Protein AF-A0A7S1M0R8-F1 (afdb_monomer_lite)

Structure (mmCIF, N/CA/C/O backbone):
data_AF-A0A7S1M0R8-F1
#
_entry.id   AF-A0A7S1M0R8-F1
#
loop_
_atom_site.group_PDB
_atom_site.id
_atom_site.type_symbol
_atom_site.label_atom_id
_atom_site.label_alt_id
_atom_site.label_comp_id
_atom_site.label_asym_id
_atom_site.label_entity_id
_atom_site.label_seq_id
_atom_site.pdbx_PDB_ins_code
_atom_site.Cartn_x
_atom_site.Cartn_y
_atom_site.Cartn_z
_atom_site.occupancy
_atom_site.B_iso_or_equiv
_atom_site.auth_seq_id
_atom_site.auth_comp_id
_atom_site.auth_asym_id
_atom_site.auth_atom_id
_atom_site.pdbx_PDB_model_num
ATOM 1 N N . MET A 1 1 ? 26.717 15.684 7.745 1.00 28.28 1 MET A N 1
ATOM 2 C CA . MET A 1 1 ? 25.621 14.701 7.865 1.00 28.28 1 MET A CA 1
ATOM 3 C C . MET A 1 1 ? 24.409 15.350 7.232 1.00 28.28 1 MET A C 1
ATOM 5 O O . MET A 1 1 ? 23.865 16.275 7.814 1.00 28.28 1 MET A O 1
ATOM 9 N N . SER A 1 2 ? 24.101 14.984 5.991 1.00 23.36 2 SER A N 1
ATOM 10 C CA . SER A 1 2 ? 23.177 15.732 5.130 1.00 23.36 2 SER A CA 1
ATOM 11 C C . SER A 1 2 ? 22.265 14.732 4.424 1.00 23.36 2 SER A C 1
ATOM 13 O O . SER A 1 2 ? 22.749 13.714 3.932 1.00 23.36 2 SER A O 1
ATOM 15 N N . GLY A 1 3 ? 20.961 15.004 4.472 1.00 24.25 3 GLY A N 1
ATOM 16 C CA . GLY A 1 3 ? 19.868 14.065 4.242 1.00 24.25 3 GLY A CA 1
ATOM 17 C C . GLY A 1 3 ? 19.796 13.396 2.869 1.00 24.25 3 GLY A C 1
ATOM 18 O O . GLY A 1 3 ? 20.180 13.945 1.837 1.00 24.25 3 GLY A O 1
ATOM 19 N N . PHE A 1 4 ? 19.236 12.190 2.899 1.00 23.95 4 PHE A N 1
ATOM 20 C CA . PHE A 1 4 ? 18.759 11.433 1.751 1.00 23.95 4 PHE A CA 1
ATOM 21 C C . PHE A 1 4 ? 17.628 12.197 1.049 1.00 23.95 4 PHE A C 1
ATOM 23 O O . PHE A 1 4 ? 16.598 12.475 1.659 1.00 23.95 4 PHE A O 1
ATOM 30 N N . ARG A 1 5 ? 17.779 12.483 -0.250 1.00 24.39 5 ARG A N 1
ATOM 31 C CA . ARG A 1 5 ? 16.624 12.738 -1.119 1.00 24.39 5 ARG A CA 1
ATOM 32 C C . ARG A 1 5 ? 16.051 11.394 -1.549 1.00 24.39 5 ARG A C 1
ATOM 34 O O . ARG A 1 5 ? 16.629 10.700 -2.379 1.00 24.39 5 ARG A O 1
ATOM 41 N N . ALA A 1 6 ? 14.912 11.047 -0.965 1.00 31.25 6 ALA A N 1
ATOM 42 C CA . ALA A 1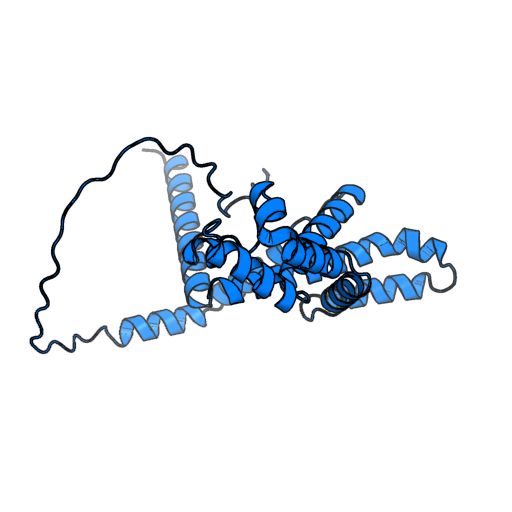 6 ? 13.980 10.102 -1.547 1.00 31.25 6 ALA A CA 1
ATOM 43 C C . ALA A 1 6 ? 13.377 10.735 -2.810 1.00 31.25 6 ALA A C 1
ATOM 45 O O . ALA A 1 6 ? 12.659 11.723 -2.705 1.00 31.25 6 ALA A O 1
ATOM 46 N N . SER A 1 7 ? 13.720 10.212 -3.984 1.00 33.06 7 SER A N 1
ATOM 47 C CA . SER A 1 7 ? 12.865 10.145 -5.178 1.00 33.06 7 SER A CA 1
ATOM 48 C C . SER A 1 7 ? 13.709 9.591 -6.322 1.00 33.06 7 SER A C 1
ATOM 50 O O . SER A 1 7 ? 14.623 10.268 -6.771 1.00 33.06 7 SER A O 1
ATOM 52 N N . ASN A 1 8 ? 13.435 8.359 -6.750 1.00 26.19 8 ASN A N 1
ATOM 53 C CA . ASN A 1 8 ? 13.862 7.815 -8.044 1.00 26.19 8 ASN A CA 1
ATOM 54 C C . ASN A 1 8 ? 12.832 6.774 -8.518 1.00 26.19 8 ASN A C 1
ATOM 56 O O . ASN A 1 8 ? 13.172 5.669 -8.921 1.00 26.19 8 ASN A O 1
ATOM 60 N N . TYR A 1 9 ? 11.551 7.138 -8.449 1.00 30.98 9 TYR A N 1
ATOM 61 C CA . TYR A 1 9 ? 10.552 6.591 -9.363 1.00 30.98 9 TYR A CA 1
ATOM 62 C C . TYR A 1 9 ? 9.989 7.775 -10.155 1.00 30.98 9 TYR A C 1
ATOM 64 O O . TYR A 1 9 ? 9.705 8.810 -9.545 1.00 30.98 9 TYR A O 1
ATOM 72 N N . PRO A 1 10 ? 9.876 7.677 -11.489 1.00 26.44 10 PRO A N 1
ATOM 73 C CA . PRO A 1 10 ? 9.380 8.773 -12.304 1.00 26.44 10 PRO A CA 1
ATOM 74 C C . PRO A 1 10 ? 7.934 9.106 -11.920 1.00 26.44 10 PRO A C 1
ATOM 76 O O . PRO A 1 10 ? 7.059 8.243 -11.911 1.00 26.44 10 PRO A O 1
ATOM 79 N N . THR A 1 11 ? 7.680 10.378 -11.613 1.00 30.06 11 THR A N 1
ATOM 80 C CA . THR A 1 11 ? 6.330 10.946 -11.674 1.00 30.06 11 THR A CA 1
ATOM 81 C C . THR A 1 11 ? 5.805 10.830 -13.108 1.00 30.06 11 THR A C 1
ATOM 83 O O . THR A 1 11 ? 6.585 11.042 -14.042 1.00 30.06 11 THR A O 1
ATOM 86 N N . PRO A 1 12 ? 4.514 10.519 -13.315 1.00 26.75 12 PRO A N 1
ATOM 87 C CA . PRO A 1 12 ? 3.950 10.434 -14.655 1.00 26.75 12 PRO A CA 1
ATOM 88 C C . PRO A 1 12 ? 4.083 11.793 -15.363 1.00 26.75 12 PRO A C 1
ATOM 90 O O . PRO A 1 12 ? 3.831 12.828 -14.738 1.00 26.75 12 PRO A O 1
ATOM 93 N N . PRO A 1 13 ? 4.499 11.823 -16.640 1.00 24.89 13 PRO A N 1
ATOM 94 C CA . PRO A 1 13 ? 4.654 13.073 -17.363 1.00 24.89 13 PRO A CA 1
ATOM 95 C C . PRO A 1 13 ? 3.285 13.718 -17.598 1.00 24.89 13 PRO A C 1
ATOM 97 O O . PRO A 1 13 ? 2.395 13.126 -18.204 1.00 24.89 13 PRO A O 1
ATOM 100 N N . THR A 1 14 ? 3.133 14.963 -17.151 1.00 27.77 14 THR A N 1
ATOM 101 C CA . THR A 1 14 ? 2.136 15.900 -17.676 1.00 27.77 14 THR A CA 1
ATOM 102 C C . THR A 1 14 ? 2.481 16.185 -19.135 1.00 27.77 14 THR A C 1
ATOM 104 O O . THR A 1 14 ? 3.441 16.901 -19.415 1.00 27.77 14 THR A O 1
ATOM 107 N N . SER A 1 15 ? 1.740 15.590 -20.069 1.00 28.14 15 SER A N 1
ATOM 108 C CA . SER A 1 15 ? 1.932 15.806 -21.501 1.00 28.14 15 SER A CA 1
ATOM 109 C C . SER A 1 15 ? 1.257 17.103 -21.950 1.00 28.14 15 SER A C 1
ATOM 111 O O . SER A 1 15 ? 0.034 17.167 -22.067 1.00 28.14 15 SER A O 1
ATOM 113 N N . THR A 1 16 ? 2.052 18.117 -22.271 1.00 24.97 16 THR A N 1
ATOM 114 C CA . THR A 1 16 ? 1.734 19.038 -23.367 1.00 24.97 16 THR A CA 1
ATOM 115 C C . THR A 1 16 ? 2.481 18.518 -24.588 1.00 24.97 16 THR A C 1
ATOM 117 O O . THR A 1 16 ? 3.698 18.665 -24.675 1.00 24.97 16 THR A O 1
ATOM 120 N N . LEU A 1 17 ? 1.763 17.816 -25.466 1.00 28.09 17 LEU A N 1
ATOM 121 C CA . LEU A 1 17 ? 2.254 17.394 -26.773 1.00 28.09 17 LEU A CA 1
ATOM 122 C C . LEU A 1 17 ? 1.949 18.507 -27.770 1.00 28.09 17 LEU A C 1
ATOM 124 O O . LEU A 1 17 ? 0.781 18.781 -28.035 1.00 28.09 17 LEU A O 1
ATOM 128 N N . ASP A 1 18 ? 3.002 19.093 -28.324 1.00 27.00 18 ASP A N 1
ATOM 129 C CA . ASP A 1 18 ? 2.972 19.688 -29.650 1.00 27.00 18 ASP A CA 1
ATOM 130 C C . ASP A 1 18 ? 4.047 19.002 -30.501 1.00 27.00 18 ASP A C 1
ATOM 132 O O . ASP A 1 18 ? 5.132 18.676 -30.021 1.00 27.00 18 ASP A O 1
ATOM 136 N N . GLU A 1 19 ? 3.688 18.838 -31.771 1.00 27.80 19 GLU A N 1
ATOM 137 C CA . GLU A 1 19 ? 4.492 18.451 -32.935 1.00 27.80 19 GLU A CA 1
ATOM 138 C C . GLU A 1 19 ? 4.447 17.001 -33.455 1.00 27.80 19 GLU A C 1
ATOM 140 O O . GLU A 1 19 ? 4.207 16.014 -32.769 1.00 27.80 19 GLU A O 1
ATOM 145 N N . LYS A 1 20 ? 4.542 16.971 -34.788 1.00 26.98 20 LYS A N 1
ATOM 146 C CA . LYS A 1 20 ? 3.877 16.131 -35.793 1.00 26.98 20 LYS A CA 1
ATOM 147 C C . LYS A 1 20 ? 4.712 14.913 -36.230 1.00 26.98 20 LYS A C 1
ATOM 149 O O . LYS A 1 20 ? 5.892 14.841 -35.908 1.00 26.98 20 LYS A O 1
ATOM 154 N N . PRO A 1 21 ? 4.113 13.973 -36.994 1.00 28.16 21 PRO A N 1
ATOM 155 C CA . PRO A 1 21 ? 4.710 12.679 -37.296 1.00 28.16 21 PRO A CA 1
ATOM 156 C C . PRO A 1 21 ? 5.555 12.720 -38.571 1.00 28.16 21 PRO A C 1
ATOM 158 O O . PRO A 1 21 ? 5.150 13.346 -39.553 1.00 28.16 21 PRO A O 1
ATOM 161 N N . ASP A 1 22 ? 6.647 11.957 -38.583 1.00 26.30 22 ASP A N 1
ATOM 162 C CA . ASP A 1 22 ? 7.347 11.597 -39.813 1.00 26.30 22 ASP A CA 1
ATOM 163 C C . ASP A 1 22 ? 7.160 10.121 -40.168 1.00 26.30 22 ASP A C 1
ATOM 165 O O . ASP A 1 22 ? 7.039 9.238 -39.316 1.00 26.30 22 ASP A O 1
ATOM 169 N N . LYS A 1 23 ? 7.041 9.925 -41.480 1.00 29.41 23 LYS A N 1
ATOM 170 C CA . LYS A 1 23 ? 6.634 8.721 -42.199 1.00 29.41 23 LYS A CA 1
ATOM 171 C C . LYS A 1 23 ? 7.805 7.768 -42.457 1.00 29.41 23 LYS A C 1
ATOM 173 O O . LYS A 1 23 ? 8.965 8.154 -42.426 1.00 29.41 23 LYS A O 1
ATOM 178 N N . ASP A 1 24 ? 7.402 6.567 -42.869 1.00 27.72 24 ASP A N 1
ATOM 179 C CA . ASP A 1 24 ? 8.149 5.548 -43.608 1.00 27.72 24 ASP A CA 1
ATOM 180 C C . ASP A 1 24 ? 9.108 4.647 -42.823 1.00 27.72 24 ASP A C 1
ATOM 182 O O . ASP A 1 24 ? 10.183 5.028 -42.379 1.00 27.72 24 ASP A O 1
ATOM 186 N N . THR A 1 25 ? 8.758 3.359 -42.788 1.00 29.83 25 THR A N 1
ATOM 187 C CA . THR A 1 25 ? 9.628 2.302 -43.327 1.00 29.83 25 THR A CA 1
ATOM 188 C C . THR A 1 25 ? 8.809 1.037 -43.590 1.00 29.83 25 THR A C 1
ATOM 190 O O . THR A 1 25 ? 8.093 0.530 -42.728 1.00 29.83 25 THR A O 1
ATOM 193 N N . GLY A 1 26 ? 8.879 0.564 -44.835 1.00 25.19 26 GLY A N 1
ATOM 194 C CA . GLY A 1 26 ? 8.198 -0.630 -45.316 1.00 25.19 26 GLY A CA 1
ATOM 195 C C . GLY A 1 26 ? 8.775 -1.921 -44.737 1.00 25.19 26 GLY A C 1
ATOM 196 O O . GLY A 1 26 ? 9.985 -2.081 -44.586 1.00 25.19 26 GLY A O 1
ATOM 197 N N . LEU A 1 27 ? 7.874 -2.860 -44.456 1.00 24.53 27 LEU A N 1
ATOM 198 C CA . LEU A 1 27 ? 8.181 -4.254 -44.168 1.00 24.53 27 LEU A CA 1
ATOM 199 C C . LEU A 1 27 ? 8.593 -4.983 -45.453 1.00 24.53 27 LEU A C 1
ATOM 201 O O . LEU A 1 27 ? 7.781 -5.157 -46.360 1.00 24.53 27 LEU A O 1
ATOM 205 N N . THR A 1 28 ? 9.813 -5.512 -45.478 1.00 27.38 28 THR A N 1
ATOM 206 C CA . THR A 1 28 ? 10.172 -6.663 -46.316 1.00 27.38 28 THR A CA 1
ATOM 207 C C . THR A 1 28 ? 10.642 -7.799 -45.419 1.00 27.38 28 THR A C 1
ATOM 209 O O . THR A 1 28 ? 11.676 -7.704 -44.760 1.00 27.38 28 THR A O 1
ATOM 212 N N . LEU A 1 29 ? 9.847 -8.869 -45.399 1.00 28.22 29 LEU A N 1
ATOM 213 C CA . LEU A 1 29 ? 10.181 -10.178 -44.847 1.00 28.22 29 LEU A CA 1
ATOM 214 C C . LEU A 1 29 ? 11.291 -10.813 -45.692 1.00 28.22 29 LEU A C 1
ATOM 216 O O . LEU A 1 29 ? 11.105 -11.007 -46.890 1.00 28.22 29 LEU A O 1
ATOM 220 N N . ASN A 1 30 ? 12.401 -11.192 -45.062 1.00 26.17 30 ASN A N 1
ATOM 221 C CA . ASN A 1 30 ? 13.352 -12.145 -45.625 1.00 26.17 30 ASN A CA 1
ATOM 222 C C . ASN A 1 30 ? 13.561 -13.280 -44.618 1.00 26.17 30 ASN A C 1
ATOM 224 O O . ASN A 1 30 ? 14.142 -13.085 -43.552 1.00 26.17 30 ASN A O 1
ATOM 228 N N . MET A 1 31 ? 13.053 -14.464 -44.967 1.00 29.91 31 MET A N 1
ATOM 229 C CA . MET A 1 31 ? 13.456 -15.735 -44.371 1.00 29.91 31 MET A CA 1
ATOM 230 C C . MET A 1 31 ? 14.746 -16.197 -45.053 1.00 29.91 31 MET A C 1
ATOM 232 O O . MET A 1 31 ? 14.803 -16.233 -46.280 1.00 29.91 31 MET A O 1
ATOM 236 N N . GLY A 1 32 ? 15.758 -16.584 -44.275 1.00 24.77 32 GLY A N 1
ATOM 237 C CA . GLY A 1 32 ? 16.948 -17.233 -44.824 1.00 24.77 32 GLY A CA 1
ATOM 238 C C . GLY A 1 32 ? 18.150 -17.306 -43.883 1.00 24.77 32 GLY A C 1
ATOM 239 O O . GLY A 1 32 ? 18.975 -16.401 -43.871 1.00 24.77 32 GLY A O 1
ATOM 240 N N . ASN A 1 33 ? 18.259 -18.460 -43.221 1.00 26.91 33 ASN A N 1
ATOM 241 C CA . ASN A 1 33 ? 19.474 -19.198 -42.845 1.00 26.91 33 ASN A CA 1
ATOM 242 C C . ASN A 1 33 ? 20.351 -18.758 -41.655 1.00 26.91 33 ASN A C 1
ATOM 244 O O . ASN A 1 33 ? 21.042 -17.743 -41.668 1.00 26.91 33 ASN A O 1
ATOM 248 N N . ASP A 1 34 ? 20.392 -19.674 -40.680 1.00 35.31 34 ASP A N 1
ATOM 249 C CA . ASP A 1 34 ? 21.565 -20.171 -39.954 1.00 35.31 34 ASP A CA 1
ATOM 250 C C . ASP A 1 34 ? 22.673 -19.177 -39.605 1.00 35.31 34 ASP A C 1
ATOM 252 O O . ASP A 1 34 ? 23.694 -19.074 -40.283 1.00 35.31 34 ASP A O 1
ATOM 256 N N . LYS A 1 35 ? 22.542 -18.601 -38.407 1.00 30.31 35 LYS A N 1
ATOM 257 C CA . LYS A 1 35 ? 23.636 -18.558 -37.429 1.00 30.31 35 LYS A CA 1
ATOM 258 C C . LYS A 1 35 ? 23.055 -18.764 -36.038 1.00 30.31 35 LYS A C 1
ATOM 260 O O . LYS A 1 35 ? 22.646 -17.810 -35.380 1.00 30.31 35 LYS A O 1
ATOM 265 N N . THR A 1 36 ? 23.086 -20.005 -35.562 1.00 39.03 36 THR A N 1
ATOM 266 C CA . THR A 1 36 ? 23.086 -20.330 -34.131 1.00 39.03 36 THR A CA 1
ATOM 267 C C . THR A 1 36 ? 24.365 -19.737 -33.538 1.00 39.03 36 THR A C 1
ATOM 269 O O . THR A 1 36 ? 25.395 -20.393 -33.402 1.00 39.03 36 THR A O 1
ATOM 272 N N . SER A 1 37 ? 24.341 -18.425 -33.306 1.00 33.69 37 SER A N 1
ATOM 273 C CA . SER A 1 37 ? 25.421 -17.694 -32.672 1.00 33.69 37 SER A CA 1
ATOM 274 C C . SER A 1 37 ? 25.346 -18.006 -31.189 1.00 33.69 37 SER A C 1
ATOM 276 O O . SER A 1 37 ? 24.383 -17.659 -30.509 1.00 33.69 37 SER A O 1
ATOM 278 N N . MET A 1 38 ? 26.364 -18.722 -30.729 1.00 33.00 38 MET A N 1
ATOM 279 C CA . MET A 1 38 ? 26.702 -18.938 -29.335 1.00 33.00 38 MET A CA 1
ATOM 280 C C . MET A 1 38 ? 26.741 -17.596 -28.586 1.00 33.00 38 MET A C 1
ATOM 282 O O . MET A 1 38 ? 27.803 -16.997 -28.418 1.00 33.00 38 MET A O 1
ATOM 286 N N . MET A 1 39 ? 25.598 -17.122 -28.086 1.00 34.25 39 MET A N 1
ATOM 287 C CA . MET A 1 39 ? 25.615 -16.270 -26.907 1.00 34.25 39 MET A CA 1
ATOM 288 C C . MET A 1 39 ? 26.117 -17.148 -25.766 1.00 34.25 39 MET A C 1
ATOM 290 O O . MET A 1 39 ? 25.476 -18.101 -25.339 1.00 34.25 39 MET A O 1
ATOM 294 N N . SER A 1 40 ? 27.370 -16.890 -25.411 1.00 39.16 40 SER A N 1
ATOM 295 C CA . SER A 1 40 ? 28.223 -17.727 -24.585 1.00 39.16 40 SER A CA 1
ATOM 296 C C . SER A 1 40 ? 27.537 -18.229 -23.309 1.00 39.16 40 SER A C 1
ATOM 298 O O . SER A 1 40 ? 26.979 -17.442 -22.550 1.00 39.16 40 SER A O 1
ATOM 300 N N . ASN A 1 41 ? 27.737 -19.503 -22.968 1.00 40.22 41 ASN A N 1
ATOM 301 C CA . ASN A 1 41 ? 27.467 -20.027 -21.621 1.00 40.22 41 ASN A CA 1
ATOM 302 C C . ASN A 1 41 ? 28.131 -19.179 -20.504 1.00 40.22 41 ASN A C 1
ATOM 304 O O . ASN A 1 41 ? 27.704 -19.227 -19.356 1.00 40.22 41 ASN A O 1
ATOM 308 N N . SER A 1 42 ? 29.137 -18.351 -20.831 1.00 41.00 42 SER A N 1
ATOM 309 C CA . SER A 1 42 ? 29.830 -17.454 -19.894 1.00 41.00 42 SER A CA 1
ATOM 310 C C . SER A 1 42 ? 29.017 -16.237 -19.436 1.00 41.00 42 SER A C 1
ATOM 312 O O . SER A 1 42 ? 29.250 -15.744 -18.333 1.00 41.00 42 SER A O 1
ATOM 314 N N . SER A 1 43 ? 28.098 -15.722 -20.262 1.00 46.38 43 SER A N 1
ATOM 315 C CA . SER A 1 43 ? 27.263 -14.565 -19.903 1.00 46.38 43 SER A CA 1
ATOM 316 C C . SER A 1 43 ? 26.095 -14.987 -19.019 1.00 46.38 43 SER A C 1
ATOM 318 O O . SER A 1 43 ? 25.780 -14.275 -18.070 1.00 46.38 43 SER A O 1
ATOM 320 N N . ILE A 1 44 ? 25.536 -16.176 -19.273 1.00 46.91 44 ILE A N 1
ATOM 321 C CA . ILE A 1 44 ? 24.500 -16.812 -18.443 1.00 46.91 44 ILE A CA 1
ATOM 322 C C . ILE A 1 44 ? 25.087 -17.243 -17.086 1.00 46.91 44 ILE A C 1
ATOM 324 O O . ILE A 1 44 ? 24.489 -16.981 -16.047 1.00 46.91 44 ILE A O 1
ATOM 328 N N . SER A 1 45 ? 26.297 -17.821 -17.063 1.00 47.16 45 SER A N 1
ATOM 329 C CA . SER A 1 45 ? 26.973 -18.203 -15.808 1.00 47.16 45 SER A CA 1
ATOM 330 C C . SER A 1 45 ? 27.334 -16.989 -14.942 1.00 47.16 45 SER A C 1
ATOM 332 O O . SER A 1 45 ? 27.142 -17.026 -13.731 1.00 47.16 45 SER A O 1
ATOM 334 N N . ARG A 1 46 ? 27.783 -15.877 -15.548 1.00 52.84 46 ARG A N 1
ATOM 335 C CA . ARG A 1 46 ? 28.093 -14.632 -14.817 1.00 52.84 46 ARG A CA 1
ATOM 336 C C . ARG A 1 46 ? 26.862 -13.950 -14.228 1.00 52.84 46 ARG A C 1
ATOM 338 O O . ARG A 1 46 ? 26.945 -13.431 -13.120 1.00 52.84 46 ARG A O 1
ATOM 345 N N . THR A 1 47 ? 25.731 -13.959 -14.934 1.00 55.88 47 THR A N 1
ATOM 346 C CA . THR A 1 47 ? 24.470 -13.452 -14.370 1.00 55.88 47 THR A CA 1
ATOM 347 C C . THR A 1 47 ? 24.020 -14.340 -13.212 1.00 55.88 47 THR A C 1
ATOM 349 O O . THR A 1 47 ? 23.725 -13.823 -12.141 1.00 55.88 47 THR A O 1
ATOM 352 N N . TYR A 1 48 ? 24.070 -15.669 -13.363 1.00 54.16 48 TYR A N 1
ATOM 353 C CA . TYR A 1 48 ? 23.702 -16.629 -12.310 1.00 54.16 48 TYR A CA 1
ATOM 354 C C . TYR A 1 48 ? 24.570 -16.544 -11.039 1.00 54.16 48 TYR A C 1
ATOM 356 O O . TYR A 1 48 ? 24.053 -16.624 -9.922 1.00 54.16 48 TYR A O 1
ATOM 364 N N . GLU A 1 49 ? 25.880 -16.340 -11.181 1.00 58.66 49 GLU A N 1
ATOM 365 C CA . GLU A 1 49 ? 26.797 -16.112 -10.053 1.00 58.66 49 GLU A CA 1
ATOM 366 C C . GLU A 1 49 ? 26.546 -14.764 -9.364 1.00 58.66 49 GLU A C 1
ATOM 368 O O . GLU A 1 49 ? 26.607 -14.673 -8.137 1.00 58.66 49 GLU A O 1
ATOM 373 N N . ALA A 1 50 ? 26.210 -13.725 -10.130 1.00 60.53 50 ALA A N 1
ATOM 374 C CA . ALA A 1 50 ? 25.906 -12.4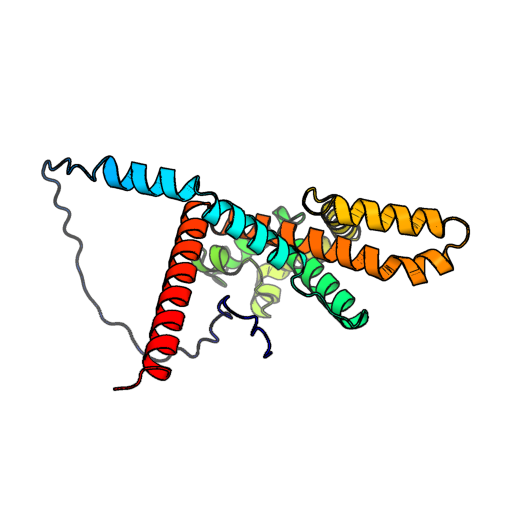07 -9.588 1.00 60.53 50 ALA A CA 1
ATOM 375 C C . ALA A 1 50 ? 24.550 -12.370 -8.851 1.00 60.53 50 ALA A C 1
ATOM 377 O O . ALA A 1 50 ? 24.469 -11.770 -7.775 1.00 60.53 50 ALA A O 1
ATOM 378 N N . TYR A 1 5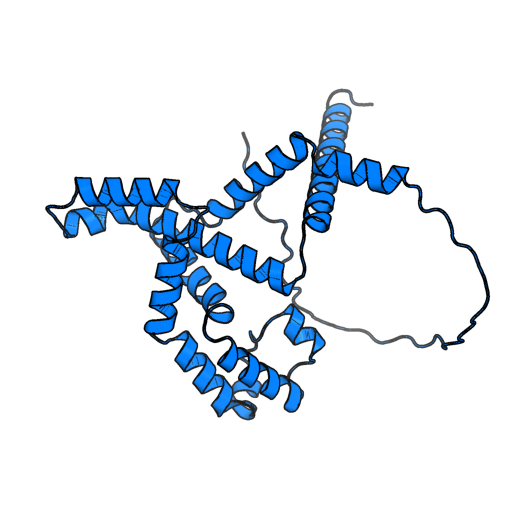1 ? 23.535 -13.096 -9.342 1.00 60.62 51 TYR A N 1
ATOM 379 C CA . TYR A 1 51 ? 22.251 -13.302 -8.650 1.00 60.62 51 TYR A CA 1
ATOM 380 C C . TYR A 1 51 ? 22.419 -13.981 -7.284 1.00 60.62 51 TYR A C 1
ATOM 382 O O . TYR A 1 51 ? 21.722 -13.649 -6.331 1.00 60.62 51 TYR A O 1
ATOM 390 N N . ASN A 1 52 ? 23.364 -14.915 -7.165 1.00 65.00 52 ASN A N 1
ATOM 391 C CA . ASN A 1 52 ? 23.653 -15.610 -5.908 1.00 65.00 52 ASN A CA 1
ATOM 392 C C . ASN A 1 52 ? 24.743 -14.919 -5.077 1.00 65.00 52 ASN A C 1
ATOM 394 O O . ASN A 1 52 ? 25.230 -15.477 -4.089 1.00 65.00 52 ASN A O 1
ATOM 398 N N . SER A 1 53 ? 25.145 -13.703 -5.455 1.00 80.75 53 SER A N 1
ATOM 399 C CA . SER A 1 53 ? 26.134 -12.959 -4.690 1.00 80.75 53 SER A CA 1
ATOM 400 C C . SER A 1 53 ? 25.542 -12.489 -3.358 1.00 80.75 53 SER A C 1
ATOM 402 O O . SER A 1 53 ? 24.413 -11.998 -3.272 1.00 80.75 53 SER A O 1
ATOM 404 N N . LYS A 1 54 ? 26.342 -12.593 -2.292 1.00 85.94 54 LYS A N 1
ATOM 405 C CA . LYS A 1 54 ? 25.970 -12.085 -0.961 1.00 85.94 54 LYS A CA 1
ATOM 406 C C . LYS A 1 54 ? 25.658 -10.585 -0.981 1.00 85.94 54 LYS A C 1
ATOM 408 O O . LYS A 1 54 ? 24.848 -10.118 -0.184 1.00 85.94 54 LYS A O 1
ATOM 413 N N . ASP A 1 55 ? 26.284 -9.838 -1.888 1.00 87.12 55 ASP A N 1
ATOM 414 C CA . ASP A 1 55 ? 26.080 -8.397 -2.020 1.00 87.12 55 ASP A CA 1
ATOM 415 C C . ASP A 1 55 ? 24.722 -8.059 -2.641 1.00 87.12 55 ASP A C 1
ATOM 417 O O . ASP A 1 55 ? 24.046 -7.157 -2.140 1.00 87.12 55 ASP A O 1
ATOM 421 N N . PHE A 1 56 ? 24.276 -8.814 -3.652 1.00 87.00 56 PHE A N 1
ATOM 422 C CA . PHE A 1 56 ? 22.934 -8.655 -4.215 1.00 87.00 56 PHE A CA 1
ATOM 423 C C . PHE A 1 56 ? 21.850 -9.014 -3.190 1.00 87.00 56 PHE A C 1
ATOM 425 O O . PHE A 1 56 ? 20.931 -8.229 -2.971 1.00 87.00 56 PHE A O 1
ATOM 432 N N . GLN A 1 57 ? 22.008 -10.117 -2.452 1.00 89.25 57 GLN A N 1
ATOM 433 C CA . GLN A 1 57 ? 21.072 -10.489 -1.378 1.00 89.25 57 GLN A CA 1
ATOM 434 C C . GLN A 1 57 ? 21.010 -9.430 -0.266 1.00 89.25 57 GLN A C 1
ATOM 436 O O . GLN A 1 57 ? 19.937 -9.065 0.218 1.00 89.25 57 GLN A O 1
ATOM 441 N N . LYS A 1 58 ? 22.163 -8.876 0.127 1.00 90.62 58 LYS A N 1
ATOM 442 C CA . LYS A 1 58 ? 22.228 -7.775 1.097 1.00 90.62 58 LYS A CA 1
ATOM 443 C C . LYS A 1 58 ? 21.549 -6.513 0.567 1.00 90.62 58 LYS A C 1
ATOM 445 O O . LYS A 1 58 ? 20.913 -5.788 1.335 1.00 90.62 58 LYS A O 1
ATOM 450 N N . TRP A 1 59 ? 21.687 -6.239 -0.728 1.00 92.06 59 TRP A N 1
ATOM 451 C CA . TRP A 1 59 ? 20.983 -5.147 -1.384 1.00 92.06 59 TRP A CA 1
ATOM 452 C C . TRP A 1 59 ? 19.469 -5.377 -1.378 1.00 92.06 59 TRP A C 1
ATOM 454 O O . TRP A 1 59 ? 18.750 -4.485 -0.937 1.00 92.06 59 TRP A O 1
ATOM 464 N N . GLN A 1 60 ? 18.987 -6.572 -1.732 1.00 90.75 60 GLN A N 1
ATOM 465 C CA . GLN A 1 60 ? 17.562 -6.918 -1.674 1.00 90.75 60 GLN A CA 1
ATOM 466 C C . GLN A 1 60 ? 17.000 -6.740 -0.258 1.00 90.75 60 GLN A C 1
ATOM 468 O O . GLN A 1 60 ? 15.969 -6.096 -0.077 1.00 90.75 60 GLN A O 1
ATOM 473 N N . PHE A 1 61 ? 17.724 -7.196 0.770 1.00 91.00 61 PHE A N 1
ATOM 474 C CA . PHE A 1 61 ? 17.328 -6.985 2.166 1.00 91.00 61 PHE A CA 1
ATOM 475 C C . PHE A 1 61 ? 17.221 -5.493 2.529 1.00 91.00 61 PHE A C 1
ATOM 477 O O . PHE A 1 61 ? 16.289 -5.062 3.212 1.00 91.00 61 PHE A O 1
ATOM 484 N N . LYS A 1 62 ? 18.156 -4.667 2.044 1.00 92.06 62 LYS A N 1
ATOM 485 C CA . LYS A 1 62 ? 18.099 -3.211 2.222 1.00 92.06 62 LYS A CA 1
ATOM 486 C C . LYS A 1 62 ? 16.885 -2.608 1.505 1.00 92.06 62 LYS A C 1
ATOM 488 O O . LYS A 1 62 ? 16.229 -1.751 2.096 1.00 92.06 62 LYS A O 1
ATOM 493 N N . GLN A 1 63 ? 16.575 -3.046 0.283 1.00 92.56 63 GLN A N 1
ATOM 494 C CA . GLN A 1 63 ? 15.396 -2.576 -0.450 1.00 92.56 63 GLN A CA 1
ATOM 495 C C . GLN A 1 63 ? 14.098 -2.969 0.259 1.00 92.56 63 GLN A C 1
ATOM 497 O O . GLN A 1 63 ? 13.239 -2.112 0.435 1.00 92.56 63 GLN A O 1
ATOM 502 N N . ALA A 1 64 ? 13.992 -4.198 0.773 1.00 90.94 64 ALA A N 1
ATOM 503 C CA . ALA A 1 64 ? 12.841 -4.641 1.561 1.00 90.94 64 ALA A CA 1
ATOM 504 C C . ALA A 1 64 ? 12.622 -3.759 2.804 1.00 90.94 64 ALA A C 1
ATOM 506 O O . ALA A 1 64 ? 11.501 -3.346 3.103 1.00 90.94 64 ALA A O 1
ATOM 507 N N . LYS A 1 65 ? 13.705 -3.374 3.494 1.00 92.56 65 LYS A N 1
ATOM 508 C CA . LYS A 1 65 ? 13.624 -2.437 4.623 1.00 92.56 65 LYS A CA 1
ATOM 509 C C . LYS A 1 65 ? 13.163 -1.040 4.194 1.00 92.56 65 LYS A C 1
ATOM 511 O O . LYS A 1 65 ? 12.357 -0.424 4.886 1.00 92.56 65 LYS A O 1
ATOM 516 N N . ILE A 1 66 ? 13.667 -0.531 3.069 1.00 93.81 66 ILE A N 1
ATOM 517 C CA . ILE A 1 66 ? 13.245 0.767 2.518 1.00 93.81 66 ILE A CA 1
ATOM 518 C C . ILE A 1 66 ? 11.762 0.730 2.135 1.00 93.81 66 ILE A C 1
ATOM 520 O O . ILE A 1 66 ? 11.034 1.669 2.452 1.00 93.81 66 ILE A O 1
ATOM 524 N N . LEU A 1 67 ? 11.316 -0.352 1.494 1.00 93.69 67 LEU A N 1
ATOM 525 C CA . LEU A 1 67 ? 9.926 -0.562 1.105 1.00 93.69 67 LEU A CA 1
ATOM 526 C C . LEU A 1 67 ? 9.006 -0.534 2.328 1.00 93.69 67 LEU A C 1
ATOM 528 O O . LEU A 1 67 ? 8.058 0.246 2.364 1.00 93.69 67 LEU A O 1
ATOM 532 N N . ARG A 1 68 ? 9.326 -1.317 3.361 1.00 94.50 68 ARG A N 1
ATOM 533 C CA . ARG A 1 68 ? 8.564 -1.362 4.617 1.00 94.50 68 ARG A CA 1
ATOM 534 C C . ARG A 1 68 ? 8.419 0.012 5.281 1.00 94.50 68 ARG A C 1
ATOM 536 O O . ARG A 1 68 ? 7.344 0.352 5.768 1.00 94.50 68 ARG A O 1
ATOM 543 N N . GLU A 1 69 ? 9.481 0.812 5.293 1.00 94.00 69 GLU A N 1
ATOM 544 C CA . GLU A 1 69 ? 9.498 2.120 5.965 1.00 94.00 69 GLU A CA 1
ATOM 545 C C . GLU A 1 69 ? 8.993 3.272 5.071 1.00 94.00 69 GLU A C 1
ATOM 547 O O . GLU A 1 69 ? 8.943 4.426 5.505 1.00 94.00 69 GLU A O 1
ATOM 552 N N . ARG A 1 70 ? 8.607 2.997 3.819 1.00 92.88 70 ARG A N 1
ATOM 553 C CA . ARG A 1 70 ? 8.123 4.021 2.886 1.00 92.88 70 ARG A CA 1
ATOM 554 C C . ARG A 1 70 ? 6.866 4.698 3.424 1.00 92.88 70 ARG A C 1
ATOM 556 O O . ARG A 1 70 ? 5.897 4.032 3.767 1.00 92.88 70 ARG A O 1
ATOM 563 N N . GLY A 1 71 ? 6.884 6.029 3.468 1.00 90.62 71 GLY A N 1
ATOM 564 C CA . GLY A 1 71 ? 5.777 6.821 4.011 1.00 90.62 71 GLY A CA 1
ATOM 565 C C . GLY A 1 71 ? 5.782 6.952 5.535 1.00 90.62 71 GLY A C 1
ATOM 566 O O . GLY A 1 71 ? 4.840 7.507 6.091 1.00 90.62 71 GLY A O 1
ATOM 567 N N . LYS A 1 72 ? 6.834 6.482 6.221 1.00 94.06 72 LYS A N 1
ATOM 568 C CA . LYS A 1 72 ? 7.021 6.749 7.648 1.00 94.06 72 LYS A CA 1
ATOM 569 C C . LYS A 1 72 ? 7.091 8.242 7.930 1.00 94.06 72 LYS A C 1
ATOM 571 O O . LYS A 1 72 ? 7.840 8.971 7.275 1.00 94.06 72 LYS A O 1
ATOM 576 N N . ALA A 1 73 ? 6.354 8.667 8.946 1.00 92.12 73 ALA A N 1
ATOM 577 C CA . ALA A 1 73 ? 6.369 10.027 9.443 1.00 92.12 73 ALA A CA 1
ATOM 578 C C . ALA A 1 73 ? 6.502 10.011 10.969 1.00 92.12 73 ALA A C 1
ATOM 580 O O . ALA A 1 73 ? 6.058 9.086 11.635 1.00 92.12 73 ALA A O 1
ATOM 581 N N . GLU A 1 74 ? 7.136 11.037 11.535 1.00 89.31 74 GLU A N 1
ATOM 582 C CA . GLU A 1 74 ? 7.142 11.222 12.996 1.00 89.31 74 GLU A CA 1
ATOM 583 C C . GLU A 1 74 ? 5.759 11.654 13.507 1.00 89.31 74 GLU A C 1
ATOM 585 O O . GLU A 1 74 ? 5.351 11.307 14.616 1.00 89.31 74 GLU A O 1
ATOM 590 N N . ASP A 1 75 ? 5.043 12.397 12.662 1.00 92.44 75 ASP A N 1
ATOM 591 C CA . ASP A 1 75 ? 3.679 12.861 12.870 1.00 92.44 75 ASP A CA 1
ATOM 592 C C . ASP A 1 75 ? 2.665 11.768 12.493 1.00 92.44 75 ASP A C 1
ATOM 594 O O . ASP A 1 75 ? 2.607 11.313 11.345 1.00 92.44 75 ASP A O 1
ATOM 598 N N . MET A 1 76 ? 1.840 11.386 13.469 1.00 88.94 76 MET A N 1
ATOM 599 C CA . MET A 1 76 ? 0.826 10.340 13.339 1.00 88.94 76 MET A CA 1
ATOM 600 C C . MET A 1 76 ? -0.259 10.692 12.319 1.00 88.94 76 MET A C 1
ATOM 602 O O . MET A 1 76 ? -0.760 9.794 11.643 1.00 88.94 76 MET A O 1
ATOM 606 N N . ASP A 1 77 ? -0.602 11.972 12.157 1.00 91.94 77 ASP A N 1
ATOM 607 C CA . ASP A 1 77 ? -1.636 12.386 11.202 1.00 91.94 77 ASP A CA 1
ATOM 608 C C . ASP A 1 77 ? -1.149 12.240 9.756 1.00 91.94 77 ASP A C 1
ATOM 610 O O . ASP A 1 77 ? -1.904 11.841 8.860 1.00 91.94 77 ASP A O 1
ATOM 614 N N . ARG A 1 78 ? 0.145 12.489 9.521 1.00 93.12 78 ARG A N 1
ATOM 615 C CA . ARG A 1 78 ? 0.782 12.235 8.221 1.00 93.12 78 ARG A CA 1
ATOM 616 C C . ARG A 1 78 ? 0.869 10.751 7.916 1.00 93.12 78 ARG A C 1
ATOM 618 O O . ARG A 1 78 ? 0.610 10.357 6.781 1.00 93.12 78 ARG A O 1
ATOM 625 N N . GLU A 1 79 ? 1.208 9.937 8.910 1.00 92.00 79 GLU A N 1
ATOM 626 C CA . GLU A 1 79 ? 1.265 8.487 8.741 1.00 92.00 79 GLU A CA 1
ATOM 627 C C . GLU A 1 79 ? -0.121 7.903 8.447 1.00 92.00 79 GLU A C 1
ATOM 629 O O . GLU A 1 79 ? -0.284 7.149 7.488 1.00 92.00 79 GLU A O 1
ATOM 634 N N . LYS A 1 80 ? -1.148 8.343 9.182 1.00 92.44 80 LYS A N 1
ATOM 635 C CA . LYS A 1 80 ? -2.546 8.002 8.905 1.00 92.44 80 LYS A CA 1
ATOM 636 C C . LYS A 1 80 ? -2.953 8.397 7.485 1.00 92.44 80 LYS A C 1
ATOM 638 O O . LYS A 1 80 ? -3.498 7.575 6.757 1.00 92.44 80 LYS A O 1
ATOM 643 N N . SER A 1 81 ? -2.643 9.624 7.066 1.00 92.75 81 SER A N 1
ATOM 644 C CA . SER A 1 81 ? -2.950 10.106 5.710 1.00 92.75 81 SER A CA 1
ATOM 645 C C . SER A 1 81 ? -2.259 9.267 4.628 1.00 92.75 81 SER A C 1
ATOM 647 O O . SER A 1 81 ? -2.853 8.976 3.587 1.00 92.75 81 SER A O 1
ATOM 649 N N . TYR A 1 82 ? -1.013 8.844 4.872 1.00 92.94 82 TYR A N 1
ATOM 650 C CA . TYR A 1 82 ? -0.292 7.931 3.987 1.00 92.94 82 TYR A CA 1
ATOM 651 C C . TYR A 1 82 ? -0.995 6.571 3.895 1.00 92.94 82 TYR A C 1
ATOM 653 O O . TYR A 1 82 ? -1.250 6.095 2.790 1.00 92.94 82 TYR A O 1
ATOM 661 N N . ILE A 1 83 ? -1.363 5.977 5.034 1.00 92.75 83 ILE A N 1
ATOM 662 C CA . ILE A 1 83 ? -2.089 4.701 5.104 1.00 92.75 83 ILE A CA 1
ATOM 663 C C . ILE A 1 83 ? -3.423 4.798 4.362 1.00 92.75 83 ILE A C 1
ATOM 665 O O . ILE A 1 83 ? -3.708 3.951 3.524 1.00 92.75 83 ILE A O 1
ATOM 669 N N . GLU A 1 84 ? -4.213 5.848 4.587 1.00 90.69 84 GLU A N 1
ATOM 670 C CA . GLU A 1 84 ? -5.481 6.062 3.877 1.00 90.69 84 GLU A CA 1
ATOM 671 C C . GLU A 1 84 ? -5.281 6.178 2.358 1.00 90.69 84 GLU A C 1
ATOM 673 O O . GLU A 1 84 ? -6.046 5.605 1.578 1.00 90.69 84 GLU A O 1
ATOM 678 N N . SER A 1 85 ? -4.235 6.882 1.917 1.00 88.38 85 SER A N 1
ATOM 679 C CA . SER A 1 85 ? -3.883 6.975 0.496 1.00 88.38 85 SER A CA 1
ATOM 680 C C . SER A 1 85 ? -3.453 5.623 -0.081 1.00 88.38 85 SER A C 1
ATOM 682 O O . SER A 1 85 ? -3.830 5.277 -1.206 1.00 88.38 85 SER A O 1
ATOM 684 N N . MET A 1 86 ? -2.675 4.846 0.673 1.00 88.62 86 MET A N 1
ATOM 685 C CA . MET A 1 86 ? -2.235 3.512 0.272 1.00 88.62 86 MET A CA 1
ATOM 686 C C . MET A 1 86 ? -3.406 2.539 0.195 1.00 88.62 86 MET A C 1
ATOM 688 O O . MET A 1 86 ? -3.525 1.842 -0.805 1.00 88.62 86 MET A O 1
ATOM 692 N N . ILE A 1 87 ? -4.321 2.559 1.168 1.00 86.81 87 ILE A N 1
ATOM 693 C CA . ILE A 1 87 ? -5.562 1.775 1.137 1.00 86.81 87 ILE A CA 1
ATOM 694 C C . ILE A 1 87 ? -6.332 2.088 -0.143 1.00 86.81 87 ILE A C 1
ATOM 696 O O . ILE A 1 87 ? -6.621 1.175 -0.906 1.00 86.81 87 ILE A O 1
ATOM 700 N N . ARG A 1 88 ? -6.568 3.367 -0.464 1.00 80.31 88 ARG A N 1
ATOM 701 C CA . ARG A 1 88 ? -7.256 3.745 -1.715 1.00 80.31 88 ARG A CA 1
ATOM 702 C C . ARG A 1 88 ? -6.538 3.259 -2.972 1.00 80.31 88 ARG A C 1
ATOM 704 O O . ARG A 1 88 ? -7.195 3.042 -3.985 1.00 80.31 88 ARG A O 1
ATOM 711 N N . THR A 1 89 ? -5.214 3.130 -2.929 1.00 77.94 89 THR A N 1
ATOM 712 C CA . THR A 1 89 ? -4.401 2.658 -4.056 1.00 77.94 89 THR A CA 1
ATOM 713 C C . THR A 1 89 ? -4.481 1.136 -4.189 1.00 77.94 89 THR A C 1
ATOM 715 O O . THR A 1 89 ? -4.801 0.642 -5.267 1.00 77.94 89 THR A O 1
ATOM 718 N N . VAL A 1 90 ? -4.276 0.401 -3.092 1.00 73.19 90 VAL A N 1
ATOM 719 C CA . VAL A 1 90 ? -4.359 -1.069 -3.016 1.00 73.19 90 VAL A CA 1
ATOM 720 C C . VAL A 1 90 ? -5.778 -1.563 -3.310 1.00 73.19 90 VAL A C 1
ATOM 722 O O . VAL A 1 90 ? -5.953 -2.543 -4.035 1.00 73.19 90 VAL A O 1
ATOM 725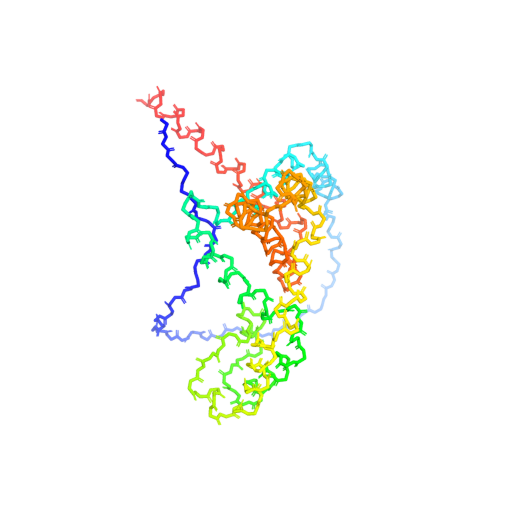 N N . MET A 1 91 ? -6.799 -0.834 -2.845 1.00 69.50 91 MET A N 1
ATOM 726 C CA . MET A 1 91 ? -8.210 -1.110 -3.131 1.00 69.50 91 MET A CA 1
ATOM 727 C C . MET A 1 91 ? -8.491 -1.260 -4.627 1.00 69.50 91 MET A C 1
ATOM 729 O O . MET A 1 91 ? -9.345 -2.058 -4.997 1.00 69.50 91 MET A O 1
ATOM 733 N N . ARG A 1 92 ? -7.753 -0.554 -5.498 1.00 65.75 92 ARG A N 1
ATOM 734 C CA . ARG A 1 92 ? -8.000 -0.592 -6.946 1.00 65.75 92 ARG A CA 1
ATOM 735 C C . ARG A 1 92 ? -7.643 -1.922 -7.600 1.00 65.75 92 ARG A C 1
ATOM 737 O O . ARG A 1 92 ? -8.072 -2.124 -8.724 1.00 65.75 92 ARG A O 1
ATOM 744 N N . GLY A 1 93 ? -6.850 -2.779 -6.959 1.00 61.84 93 GLY A N 1
ATOM 745 C CA . GLY A 1 93 ? -6.315 -3.986 -7.596 1.00 61.84 93 GLY A CA 1
ATOM 746 C C . GLY A 1 93 ? -6.579 -5.294 -6.856 1.00 61.84 93 GLY A C 1
ATOM 747 O O . GLY A 1 93 ? -6.432 -6.351 -7.459 1.00 61.84 93 GLY A O 1
ATOM 748 N N . TYR A 1 94 ? -6.946 -5.252 -5.569 1.00 67.19 94 TYR A N 1
ATOM 749 C CA . TYR A 1 94 ? -6.893 -6.455 -4.728 1.00 67.19 94 TYR A CA 1
ATOM 750 C C . TYR A 1 94 ? -8.202 -7.262 -4.673 1.00 67.19 94 TYR A C 1
ATOM 752 O O . TYR A 1 94 ? -8.162 -8.488 -4.689 1.00 67.19 94 TYR A O 1
ATOM 760 N N . ILE A 1 95 ? -9.366 -6.603 -4.624 1.00 74.00 95 ILE A N 1
ATOM 761 C CA . ILE A 1 95 ? -10.661 -7.280 -4.389 1.00 74.00 95 ILE A CA 1
ATOM 762 C C . ILE A 1 95 ? -11.622 -7.028 -5.539 1.00 74.00 95 ILE A C 1
ATOM 764 O O . ILE A 1 95 ? -12.113 -7.978 -6.145 1.00 74.00 95 ILE A O 1
ATOM 768 N N . CYS A 1 96 ? -11.820 -5.761 -5.895 1.00 79.88 96 CYS A N 1
ATOM 769 C CA . CYS A 1 96 ? -12.754 -5.322 -6.932 1.00 79.88 96 CYS A CA 1
ATOM 770 C C . CYS A 1 96 ? -12.251 -5.576 -8.367 1.00 79.88 96 CYS A C 1
ATOM 772 O O . CYS A 1 96 ? -12.531 -4.782 -9.258 1.00 79.88 96 CYS A O 1
ATOM 774 N N . HIS A 1 97 ? -11.462 -6.634 -8.596 1.00 78.56 97 HIS A N 1
ATOM 775 C CA . HIS A 1 97 ? -10.849 -6.933 -9.896 1.00 78.56 97 HIS A CA 1
ATOM 776 C C . HIS A 1 97 ? -11.901 -7.110 -10.996 1.00 78.56 97 HIS A C 1
ATOM 778 O O . HIS A 1 97 ? -11.746 -6.556 -12.074 1.00 78.56 97 HIS A O 1
ATOM 784 N N . ARG A 1 98 ? -13.026 -7.772 -10.696 1.00 84.50 98 ARG A N 1
ATOM 785 C CA . ARG A 1 98 ? -14.134 -7.921 -11.646 1.00 84.50 98 ARG A CA 1
ATOM 786 C C . ARG A 1 98 ? -14.723 -6.569 -12.043 1.00 84.50 98 ARG A C 1
ATOM 788 O O . ARG A 1 98 ? -14.872 -6.287 -13.224 1.00 84.50 98 ARG A O 1
ATOM 795 N N . GLU A 1 99 ? -15.057 -5.729 -11.068 1.00 86.44 99 GLU A N 1
ATOM 796 C CA . GLU A 1 99 ? -15.640 -4.412 -11.332 1.00 86.44 99 GLU A CA 1
ATOM 797 C C . GLU A 1 99 ? -14.644 -3.489 -12.055 1.00 86.44 99 GLU A C 1
ATOM 799 O O . GLU A 1 99 ? -15.039 -2.653 -12.868 1.00 86.44 99 GLU A O 1
ATOM 804 N N . VAL A 1 100 ? -13.348 -3.655 -11.780 1.00 81.19 100 VAL A N 1
ATOM 805 C CA . VAL A 1 100 ? -12.248 -2.995 -12.494 1.00 81.19 100 VAL A CA 1
ATOM 806 C C . VAL A 1 100 ? -12.169 -3.453 -13.946 1.00 81.19 100 VAL A C 1
ATOM 808 O O . VAL A 1 100 ? -12.035 -2.599 -14.824 1.00 81.19 100 VAL A O 1
ATOM 811 N N . ASP A 1 101 ? -12.265 -4.753 -14.208 1.00 83.75 101 ASP A N 1
ATOM 812 C CA . ASP A 1 101 ? -12.212 -5.322 -15.555 1.00 83.75 101 ASP A CA 1
ATOM 813 C C . ASP A 1 101 ? -13.427 -4.872 -16.375 1.00 83.75 101 ASP A C 1
ATOM 815 O O . ASP A 1 101 ? -13.268 -4.334 -17.468 1.00 83.75 101 ASP A O 1
ATOM 819 N N . GLU A 1 102 ? -14.636 -4.958 -15.813 1.00 88.50 102 GLU A N 1
ATOM 820 C CA . GLU A 1 102 ? -15.869 -4.492 -16.463 1.00 88.50 102 GLU A CA 1
ATOM 821 C C . GLU A 1 102 ? -15.816 -2.994 -16.796 1.00 88.50 102 GLU A C 1
ATOM 823 O O . GLU A 1 102 ? -16.221 -2.559 -17.884 1.00 88.50 102 GLU A O 1
ATOM 828 N N . TYR A 1 103 ? -15.283 -2.187 -15.874 1.00 87.19 103 TYR A N 1
ATOM 829 C CA . TYR A 1 103 ? -15.094 -0.764 -16.109 1.00 87.19 103 TYR A CA 1
ATOM 830 C C . TYR A 1 103 ? -14.044 -0.498 -17.194 1.00 87.19 103 TYR A C 1
ATOM 832 O O . TYR A 1 103 ? -14.292 0.288 -18.114 1.00 87.19 103 TYR A O 1
ATOM 840 N N . SER A 1 104 ? -12.911 -1.195 -17.140 1.00 84.38 104 SER A N 1
ATOM 841 C CA . SER A 1 104 ? -11.841 -1.117 -18.139 1.00 84.38 104 SER A CA 1
ATOM 842 C C . SER A 1 104 ? -12.345 -1.487 -19.535 1.00 84.38 104 SER A C 1
ATOM 844 O O . SER A 1 104 ? -12.120 -0.747 -20.495 1.00 84.38 104 SER A O 1
ATOM 846 N N . ASP A 1 105 ? -13.128 -2.558 -19.645 1.00 88.19 105 ASP A N 1
ATOM 847 C CA . ASP A 1 105 ? -13.758 -2.996 -20.887 1.00 88.19 105 ASP A CA 1
ATOM 848 C C . ASP A 1 105 ? -14.730 -1.954 -21.438 1.00 88.19 105 ASP A C 1
ATOM 850 O O . ASP A 1 105 ? -14.821 -1.749 -22.653 1.00 88.19 105 ASP A O 1
ATOM 854 N N . CYS A 1 106 ? -15.480 -1.265 -20.574 1.00 90.00 106 CYS A N 1
ATOM 855 C CA . CYS A 1 106 ? -16.312 -0.155 -21.024 1.00 90.00 106 CYS A CA 1
ATOM 856 C C . CYS A 1 106 ? -15.466 0.989 -21.600 1.00 90.00 106 CYS A C 1
ATOM 858 O O . CYS A 1 106 ? -15.769 1.475 -22.694 1.00 90.00 106 CYS A O 1
ATOM 860 N N . LEU A 1 107 ? -14.388 1.385 -20.913 1.00 87.75 107 LEU A N 1
ATOM 861 C CA . LEU A 1 107 ? -13.494 2.454 -21.367 1.00 87.75 107 LEU A CA 1
ATOM 862 C C . LEU A 1 107 ? -12.907 2.156 -22.756 1.00 87.75 107 LEU A C 1
ATOM 864 O O . LEU A 1 107 ? -12.941 3.030 -23.628 1.00 87.75 107 LEU A O 1
ATOM 868 N N . VAL A 1 108 ? -12.458 0.917 -22.990 1.00 87.75 108 VAL A N 1
ATOM 869 C CA . VAL A 1 108 ? -11.938 0.469 -24.296 1.00 87.75 108 VAL A CA 1
ATOM 870 C C . VAL A 1 108 ? -13.039 0.451 -25.353 1.00 87.75 108 VAL A C 1
ATOM 872 O O . VAL A 1 108 ? -12.879 1.037 -26.425 1.00 87.75 108 VAL A O 1
ATOM 875 N N . ARG A 1 109 ? -14.195 -0.166 -25.067 1.00 90.75 109 ARG A N 1
ATOM 876 C CA . ARG A 1 109 ? -15.316 -0.251 -26.027 1.00 90.75 109 ARG A CA 1
ATOM 877 C C . ARG A 1 109 ? -15.820 1.126 -26.459 1.00 90.75 109 ARG A C 1
ATOM 879 O O . ARG A 1 109 ? -16.247 1.297 -27.600 1.00 90.75 109 ARG A O 1
ATOM 886 N N . ARG A 1 110 ? -15.768 2.111 -25.560 1.00 89.12 110 ARG A N 1
ATOM 887 C CA . ARG A 1 110 ? -16.160 3.503 -25.819 1.00 89.12 110 ARG A CA 1
ATOM 888 C C . ARG A 1 110 ? -15.032 4.359 -26.400 1.00 89.12 110 ARG A C 1
ATOM 890 O O . ARG A 1 110 ? -15.277 5.533 -26.663 1.00 89.12 110 ARG A O 1
ATOM 897 N N . LYS A 1 111 ? -13.843 3.785 -26.634 1.00 86.62 111 LYS A N 1
ATOM 898 C CA . LYS A 1 111 ? -12.642 4.479 -27.133 1.00 86.62 111 LYS A CA 1
ATOM 899 C C . LYS A 1 111 ? -12.261 5.693 -26.282 1.00 86.62 111 LYS A C 1
ATOM 901 O O . LYS A 1 111 ? -11.797 6.705 -26.798 1.00 86.62 111 LYS A O 1
ATOM 906 N N . LEU A 1 112 ? -12.512 5.607 -24.978 1.00 83.12 112 LEU A N 1
ATOM 907 C CA . LEU A 1 112 ? -12.094 6.631 -24.020 1.00 83.12 112 LEU A CA 1
ATOM 908 C C . LEU A 1 112 ? -10.632 6.443 -23.610 1.00 83.12 112 LEU A C 1
ATOM 910 O O . LEU A 1 112 ? -10.013 7.376 -23.105 1.00 83.12 112 LEU A O 1
ATOM 914 N N . VAL A 1 113 ? -10.110 5.230 -23.802 1.00 79.62 113 VAL A N 1
ATOM 915 C CA . VAL A 1 113 ? -8.743 4.818 -23.493 1.00 79.62 113 VAL A CA 1
ATOM 916 C C . VAL A 1 113 ? -8.340 3.743 -24.491 1.00 79.62 113 VAL A C 1
ATOM 918 O O . VAL A 1 113 ? -9.160 2.886 -24.835 1.00 79.62 113 VAL A O 1
ATOM 921 N N . ASP A 1 114 ? -7.081 3.755 -24.912 1.00 77.62 114 ASP A N 1
ATOM 922 C CA . ASP A 1 114 ? -6.510 2.649 -25.670 1.00 77.62 114 ASP A CA 1
ATOM 923 C C . ASP A 1 114 ? -6.146 1.483 -24.743 1.00 77.62 114 ASP A C 1
ATOM 925 O O . ASP A 1 114 ? -5.684 1.664 -23.615 1.00 77.62 114 ASP A O 1
ATOM 929 N N . SER A 1 115 ? -6.316 0.253 -25.231 1.00 70.31 115 SER A N 1
ATOM 930 C CA . SER A 1 115 ? -6.013 -0.961 -24.456 1.00 70.31 115 SER A CA 1
ATOM 931 C C . SER A 1 115 ? -4.564 -0.986 -23.935 1.00 70.31 115 SER A C 1
ATOM 933 O O . SER A 1 115 ? -4.316 -1.459 -22.826 1.00 70.31 115 SER A O 1
ATOM 935 N N . SER A 1 116 ? -3.619 -0.399 -24.679 1.00 68.31 116 SER A N 1
ATOM 936 C CA . SER A 1 116 ? -2.215 -0.259 -24.273 1.00 68.31 116 SER A CA 1
ATOM 937 C C . SER A 1 116 ? -1.998 0.707 -23.104 1.00 68.31 116 SER A C 1
ATOM 939 O O . SER A 1 116 ? -1.084 0.506 -22.307 1.00 68.31 116 SER A O 1
ATOM 941 N N . ASP A 1 117 ? -2.825 1.746 -22.976 1.00 65.25 117 ASP A N 1
ATOM 942 C CA . ASP A 1 117 ? -2.706 2.724 -21.890 1.00 65.25 117 ASP A CA 1
ATOM 943 C C . ASP A 1 117 ? -3.337 2.224 -20.587 1.00 65.25 117 ASP A C 1
ATOM 945 O O . ASP A 1 117 ? -2.837 2.525 -19.501 1.00 65.25 117 ASP A O 1
ATOM 949 N N . LEU A 1 118 ? -4.371 1.386 -20.685 1.00 65.44 118 LEU A N 1
ATOM 950 C CA . LEU A 1 118 ? -5.006 0.729 -19.540 1.00 65.44 118 LEU A CA 1
ATOM 951 C C . LEU A 1 118 ? -4.047 -0.197 -18.784 1.00 65.44 118 LEU A C 1
ATOM 953 O O . LEU A 1 118 ? -3.994 -0.146 -17.555 1.00 65.44 118 LEU A O 1
ATOM 957 N N . ALA A 1 119 ? -3.227 -0.965 -19.506 1.00 57.31 119 ALA A N 1
ATOM 958 C CA . ALA A 1 119 ? -2.209 -1.832 -18.910 1.00 57.31 119 ALA A CA 1
ATOM 959 C C . ALA A 1 119 ? -1.138 -1.052 -18.120 1.00 57.31 119 ALA A C 1
ATOM 961 O O . ALA A 1 119 ? -0.544 -1.579 -17.183 1.00 57.31 119 ALA A O 1
ATOM 962 N N . ARG A 1 120 ? -0.898 0.217 -18.478 1.00 54.44 120 ARG A N 1
ATOM 963 C CA . ARG A 1 120 ? 0.150 1.058 -17.882 1.00 54.44 120 ARG A CA 1
ATOM 964 C C . ARG A 1 120 ? -0.355 1.943 -16.741 1.00 54.44 120 ARG A C 1
ATOM 966 O O . ARG A 1 120 ? 0.387 2.187 -15.793 1.00 54.44 120 ARG A O 1
ATOM 973 N N . ALA A 1 121 ? -1.583 2.452 -16.836 1.00 54.69 121 ALA A N 1
ATOM 974 C CA . ALA A 1 121 ? -2.140 3.417 -15.883 1.00 54.69 121 ALA A CA 1
ATOM 975 C C . ALA A 1 121 ? -3.179 2.813 -14.917 1.00 54.69 121 ALA A C 1
ATOM 977 O O . ALA A 1 121 ? -3.518 3.440 -13.907 1.00 54.69 121 ALA A O 1
ATOM 978 N N . GLY A 1 122 ? -3.690 1.613 -15.212 1.00 57.72 122 GLY A N 1
ATOM 979 C CA . GLY A 1 122 ? -4.865 1.052 -14.549 1.00 57.72 122 GLY A CA 1
ATOM 980 C C . GLY A 1 122 ? -6.146 1.853 -14.845 1.00 57.72 122 GLY A C 1
ATOM 981 O O . GLY A 1 122 ? -6.112 2.866 -15.549 1.00 57.72 122 GLY A O 1
ATOM 982 N N . PRO A 1 123 ? -7.297 1.464 -14.271 1.00 54.12 123 PRO A N 1
ATOM 983 C CA . PRO A 1 123 ? -8.603 2.105 -14.498 1.00 54.12 123 PRO A CA 1
ATOM 984 C C . PRO A 1 123 ? -8.741 3.499 -13.845 1.00 54.12 123 PRO A C 1
ATOM 986 O O . PRO A 1 123 ? -9.844 3.975 -13.585 1.00 54.12 123 PRO A O 1
ATOM 989 N N . ALA A 1 124 ? -7.638 4.197 -13.557 1.00 54.75 124 ALA A N 1
ATOM 990 C CA . ALA A 1 124 ? -7.601 5.456 -12.810 1.00 54.75 124 ALA A CA 1
ATOM 991 C C . ALA A 1 124 ? -8.172 6.679 -13.562 1.00 54.75 124 ALA A C 1
ATOM 993 O O . ALA A 1 124 ? -7.888 7.820 -13.196 1.00 54.75 124 ALA A O 1
ATOM 994 N N . LEU A 1 125 ? -8.988 6.478 -14.593 1.00 55.47 125 LEU A N 1
ATOM 995 C CA . LEU A 1 125 ? -9.615 7.551 -15.352 1.00 55.47 125 LEU A CA 1
ATOM 996 C C . LEU A 1 125 ? -10.986 7.874 -14.773 1.00 55.47 125 LEU A C 1
ATOM 998 O O . LEU A 1 125 ? -12.015 7.532 -15.342 1.00 55.47 125 LEU A O 1
ATOM 1002 N N . ASN A 1 126 ? -11.014 8.584 -13.647 1.00 58.47 126 ASN A N 1
ATOM 1003 C CA . ASN A 1 126 ? -12.217 9.324 -13.276 1.00 58.47 126 ASN A CA 1
ATOM 1004 C C . ASN A 1 126 ? -12.296 10.591 -14.141 1.00 58.47 126 ASN A C 1
ATOM 1006 O O . ASN A 1 126 ? -11.908 11.680 -13.721 1.00 58.47 126 ASN A O 1
ATOM 1010 N N . THR A 1 127 ? -12.719 10.428 -15.394 1.00 65.25 127 THR A N 1
ATOM 1011 C CA . THR A 1 127 ? -13.029 11.556 -16.274 1.00 65.25 127 THR A CA 1
ATOM 1012 C C . THR A 1 127 ? -14.537 11.739 -16.332 1.00 65.25 127 THR A C 1
ATOM 1014 O O . THR A 1 127 ? -15.300 10.775 -16.334 1.00 65.25 127 THR A O 1
ATOM 1017 N N . ARG A 1 128 ? -14.981 12.991 -16.462 1.00 77.06 128 ARG A N 1
ATOM 1018 C CA . ARG A 1 128 ? -16.398 13.329 -16.663 1.00 77.06 128 ARG A CA 1
ATOM 1019 C C . ARG A 1 128 ? -17.017 12.581 -17.858 1.00 77.06 128 ARG A C 1
ATOM 1021 O O . ARG A 1 128 ? -18.210 12.303 -17.857 1.00 77.06 128 ARG A O 1
ATOM 1028 N N . LEU A 1 129 ? -16.198 12.234 -18.856 1.00 78.38 129 LEU A N 1
ATOM 1029 C CA . LEU A 1 129 ? -16.589 11.419 -20.010 1.00 78.38 129 LEU A CA 1
ATOM 1030 C C . LEU A 1 129 ? -16.810 9.950 -19.630 1.00 78.38 129 LEU A C 1
ATOM 1032 O O . LEU A 1 129 ? -17.808 9.363 -20.042 1.00 78.38 129 LEU A O 1
ATOM 1036 N N . ALA A 1 130 ? -15.934 9.363 -18.815 1.00 79.88 130 ALA A N 1
ATOM 1037 C CA . ALA A 1 130 ? -16.126 8.006 -18.316 1.00 79.88 130 ALA A CA 1
ATOM 1038 C C . ALA A 1 130 ? -17.389 7.886 -17.452 1.00 79.88 130 ALA A C 1
ATOM 1040 O O . ALA A 1 130 ? -18.183 6.970 -17.655 1.00 79.88 130 ALA A O 1
ATOM 1041 N N . GLU A 1 131 ? -17.650 8.862 -16.576 1.00 82.50 131 GLU A N 1
ATOM 1042 C CA . GLU A 1 131 ? -18.895 8.908 -15.794 1.00 82.50 131 GLU A CA 1
ATOM 1043 C C . GLU A 1 131 ? -20.153 9.047 -16.674 1.00 82.50 131 GLU A C 1
ATOM 1045 O O . GLU A 1 131 ? -21.235 8.613 -16.279 1.00 82.50 131 GLU A O 1
ATOM 1050 N N . GLN A 1 132 ? -20.029 9.626 -17.873 1.00 88.31 132 GLN A N 1
ATOM 1051 C CA . GLN A 1 132 ? -21.137 9.784 -18.816 1.00 88.31 132 GLN A CA 1
ATOM 1052 C C . GLN A 1 132 ? -21.394 8.517 -19.646 1.00 88.31 132 GLN A C 1
ATOM 1054 O O . GLN A 1 132 ? -22.548 8.120 -19.810 1.00 88.31 132 GLN A O 1
ATOM 1059 N N . PHE A 1 133 ? -20.345 7.889 -20.186 1.00 89.19 133 PHE A N 1
ATOM 1060 C CA . PHE A 1 133 ? -20.472 6.774 -21.136 1.00 89.19 133 PHE A CA 1
ATOM 1061 C C . PHE A 1 133 ? -20.370 5.380 -20.503 1.00 89.19 133 PHE A C 1
ATOM 1063 O O . PHE A 1 133 ? -20.843 4.419 -21.111 1.00 89.19 133 PHE A O 1
ATOM 1070 N N . CYS A 1 134 ? -19.797 5.284 -19.301 1.00 90.38 134 CYS A N 1
ATOM 1071 C CA . CYS A 1 134 ? -19.612 4.059 -18.513 1.00 90.38 134 CYS A CA 1
ATOM 1072 C C . CYS A 1 134 ? -20.244 4.195 -17.121 1.00 90.38 134 CYS A C 1
ATOM 1074 O O . CYS A 1 134 ? -19.714 3.714 -16.122 1.00 90.38 134 CYS A O 1
ATOM 1076 N N . LYS A 1 135 ? -21.367 4.923 -17.034 1.00 90.38 135 LYS A N 1
ATOM 1077 C CA . LYS A 1 135 ? -21.995 5.317 -15.765 1.00 90.38 135 LYS A CA 1
ATOM 1078 C C . LYS A 1 135 ? -22.278 4.132 -14.839 1.00 90.38 135 LYS A C 1
ATOM 1080 O O . LYS A 1 135 ? -22.075 4.249 -13.634 1.00 90.38 135 LYS A O 1
ATOM 1085 N N . SER A 1 136 ? -22.785 3.029 -15.391 1.00 91.50 136 SER A N 1
ATOM 1086 C CA . SER A 1 136 ? -23.153 1.851 -14.601 1.00 91.50 136 SER A CA 1
ATOM 1087 C C . SER A 1 136 ? -21.909 1.174 -14.039 1.00 91.50 136 SER A C 1
ATOM 1089 O O . SER A 1 136 ? -21.836 0.910 -12.846 1.00 91.50 136 SER A O 1
ATOM 1091 N N . GLU A 1 137 ? -20.911 0.958 -14.889 1.00 90.69 137 GLU A N 1
ATOM 1092 C CA . GLU A 1 137 ? -19.662 0.292 -14.547 1.00 90.69 137 GLU A CA 1
ATOM 1093 C C . GLU A 1 137 ? -18.853 1.115 -13.532 1.00 90.69 137 GLU A C 1
ATOM 1095 O O . GLU A 1 137 ? -18.391 0.574 -12.531 1.00 90.69 137 GLU A O 1
ATOM 1100 N N . VAL A 1 138 ? -18.777 2.443 -13.706 1.00 86.69 138 VAL A N 1
ATOM 1101 C CA . VAL A 1 138 ? -18.160 3.356 -12.724 1.00 86.69 138 VAL A CA 1
ATOM 1102 C C . VAL A 1 138 ? -18.872 3.293 -11.373 1.00 86.69 138 VAL A C 1
ATOM 1104 O O . VAL A 1 138 ? -18.211 3.327 -10.335 1.00 86.69 138 VAL A O 1
ATOM 1107 N N . ALA A 1 139 ? -20.207 3.235 -11.364 1.00 8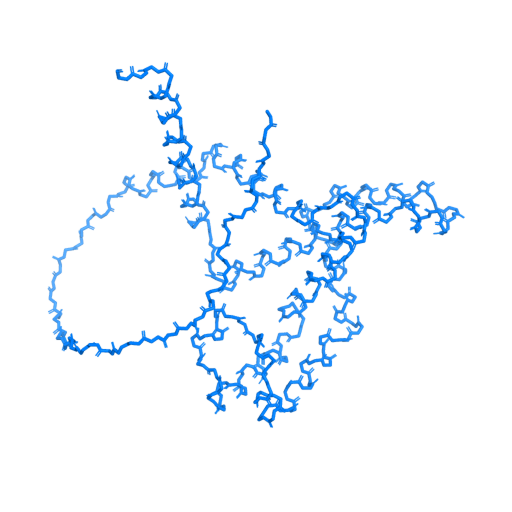8.44 139 ALA A N 1
ATOM 1108 C CA . ALA A 1 139 ? -20.980 3.189 -10.127 1.00 88.44 139 ALA A CA 1
ATOM 1109 C C . ALA A 1 139 ? -20.749 1.875 -9.369 1.00 88.44 139 ALA A C 1
ATOM 1111 O O . ALA A 1 139 ? -20.476 1.919 -8.170 1.00 88.44 139 ALA A O 1
ATOM 1112 N N . THR A 1 140 ? -20.786 0.733 -10.060 1.00 89.56 140 THR A N 1
ATOM 1113 C CA . THR A 1 140 ? -20.504 -0.581 -9.463 1.00 89.56 140 THR A CA 1
ATOM 1114 C C . THR A 1 140 ? -19.066 -0.660 -8.952 1.00 89.56 140 THR A C 1
ATOM 1116 O O . THR A 1 140 ? -18.836 -1.071 -7.814 1.00 89.56 140 THR A O 1
ATOM 1119 N N . TYR A 1 141 ? -18.099 -0.184 -9.744 1.00 85.50 141 TYR A N 1
ATOM 1120 C CA . TYR A 1 141 ? -16.702 -0.081 -9.326 1.00 85.50 141 TYR A CA 1
ATOM 1121 C C . TYR A 1 141 ? -16.550 0.762 -8.057 1.00 85.50 141 TYR A C 1
ATOM 1123 O O . TYR A 1 141 ? -15.968 0.300 -7.075 1.00 85.50 141 TYR A O 1
ATOM 1131 N N . ARG A 1 142 ? -17.132 1.967 -8.023 1.00 84.62 142 ARG A N 1
ATOM 1132 C CA . ARG A 1 142 ? -17.092 2.845 -6.844 1.00 84.62 142 ARG A CA 1
ATOM 1133 C C . ARG A 1 142 ? -17.743 2.191 -5.627 1.00 84.62 142 ARG A C 1
ATOM 1135 O O . ARG A 1 142 ? -17.173 2.237 -4.544 1.00 84.62 142 ARG A O 1
ATOM 1142 N N . GLN A 1 143 ? -18.888 1.539 -5.811 1.00 88.94 143 GLN A N 1
ATOM 1143 C CA . GLN A 1 143 ? -19.587 0.847 -4.733 1.00 88.94 143 GLN A CA 1
ATOM 1144 C C . GLN A 1 143 ? -18.741 -0.280 -4.132 1.00 88.94 143 GLN A C 1
ATOM 1146 O O . GLN A 1 143 ? -18.701 -0.420 -2.912 1.00 88.94 143 GLN A O 1
ATOM 1151 N N . CYS A 1 144 ? -18.046 -1.066 -4.960 1.00 87.06 144 CYS A N 1
ATOM 1152 C CA . CYS A 1 144 ? -17.129 -2.088 -4.461 1.00 87.06 144 CYS A CA 1
ATOM 1153 C C . CYS A 1 144 ? -15.959 -1.454 -3.696 1.00 87.06 144 CYS A C 1
ATOM 1155 O O . CYS A 1 144 ? -15.671 -1.853 -2.563 1.00 87.06 144 CYS A O 1
ATOM 1157 N N . MET A 1 145 ? -15.343 -0.419 -4.275 1.00 81.56 145 MET A N 1
ATOM 1158 C CA . MET A 1 145 ? -14.215 0.305 -3.683 1.00 81.56 145 MET A CA 1
ATOM 1159 C C . MET A 1 145 ? -14.550 0.889 -2.306 1.00 81.56 145 MET A C 1
ATOM 1161 O O . MET A 1 145 ? -13.737 0.804 -1.390 1.00 81.56 145 MET A O 1
ATOM 1165 N N . GLU A 1 146 ? -15.754 1.436 -2.153 1.00 84.56 146 GLU A N 1
ATOM 1166 C CA . GLU A 1 146 ? -16.258 2.040 -0.914 1.00 84.56 146 GLU A CA 1
ATOM 1167 C C . GLU A 1 146 ? -16.902 1.018 0.039 1.00 84.56 146 GLU A C 1
ATOM 1169 O O . GLU A 1 146 ? -17.331 1.377 1.138 1.00 84.56 146 GLU A O 1
ATOM 1174 N N . SER A 1 147 ? -16.985 -0.259 -0.350 1.00 87.94 147 SER A N 1
ATOM 1175 C CA . SER A 1 147 ? -17.627 -1.275 0.479 1.00 87.94 147 SER A CA 1
ATOM 1176 C C . SER A 1 147 ? -16.815 -1.572 1.741 1.00 87.94 147 SER A C 1
ATOM 1178 O O . SER A 1 147 ? -15.587 -1.687 1.726 1.00 87.94 147 SER A O 1
ATOM 1180 N N . LYS A 1 148 ? -17.532 -1.760 2.854 1.00 88.56 148 LYS A N 1
ATOM 1181 C CA . LYS A 1 148 ? -16.940 -2.143 4.140 1.00 88.56 148 LYS A CA 1
ATOM 1182 C C . LYS A 1 148 ? -16.135 -3.444 4.031 1.00 88.56 148 LYS A C 1
ATOM 1184 O O . LYS A 1 148 ? -15.030 -3.507 4.552 1.00 88.56 148 LYS A O 1
ATOM 1189 N N . LEU A 1 149 ? -16.664 -4.431 3.305 1.00 86.94 149 LEU A N 1
ATOM 1190 C CA . LEU A 1 149 ? -15.998 -5.713 3.079 1.00 86.94 149 LEU A CA 1
ATOM 1191 C C . LEU A 1 149 ? -14.640 -5.530 2.387 1.00 86.94 149 LEU A C 1
ATOM 1193 O O . LEU A 1 149 ? -13.647 -6.085 2.841 1.00 86.94 149 LEU A O 1
ATOM 1197 N N . ASN A 1 150 ? -14.582 -4.707 1.334 1.00 84.69 150 ASN A N 1
ATOM 1198 C CA . ASN A 1 150 ? -13.333 -4.409 0.634 1.00 84.69 150 ASN A CA 1
ATOM 1199 C C . ASN A 1 150 ? -12.296 -3.778 1.578 1.00 84.69 150 ASN A C 1
ATOM 1201 O O . ASN A 1 150 ? -11.135 -4.181 1.599 1.00 84.69 150 ASN A O 1
ATOM 1205 N N . TYR A 1 151 ? -12.724 -2.816 2.398 1.00 87.56 151 TYR A N 1
ATOM 1206 C CA . TYR A 1 151 ? -11.852 -2.197 3.393 1.00 87.56 151 TYR A CA 1
ATOM 1207 C C . TYR A 1 151 ? -11.331 -3.211 4.423 1.00 87.56 151 TYR A C 1
ATOM 1209 O O . TYR A 1 151 ? -10.124 -3.277 4.649 1.00 87.56 151 TYR A O 1
ATOM 1217 N N . GLU A 1 152 ? -12.215 -4.013 5.021 1.00 90.25 152 GLU A N 1
ATOM 1218 C CA . GLU A 1 152 ? -11.853 -4.998 6.050 1.00 90.25 152 GLU A CA 1
ATOM 1219 C C . GLU A 1 152 ? -10.867 -6.036 5.516 1.00 90.25 152 GLU A C 1
ATOM 1221 O O . GLU A 1 152 ? -9.819 -6.242 6.120 1.00 90.25 152 GLU A O 1
ATOM 1226 N N . THR A 1 153 ? -11.125 -6.607 4.340 1.00 89.75 153 THR A N 1
ATOM 1227 C CA . THR A 1 153 ? -10.232 -7.607 3.746 1.00 89.75 153 THR A CA 1
ATOM 1228 C C . THR A 1 153 ? -8.845 -7.038 3.419 1.00 89.75 153 THR A C 1
ATOM 1230 O O . THR A 1 153 ? -7.847 -7.735 3.581 1.00 89.75 153 THR A O 1
ATOM 1233 N N . ILE A 1 154 ? -8.735 -5.771 3.000 1.00 90.19 154 ILE A N 1
ATOM 1234 C CA . ILE A 1 154 ? -7.424 -5.135 2.765 1.00 90.19 154 ILE A CA 1
ATOM 1235 C C . ILE A 1 154 ? -6.676 -4.907 4.072 1.00 90.19 154 ILE A C 1
ATOM 1237 O O . ILE A 1 154 ? -5.470 -5.136 4.133 1.00 90.19 154 ILE A O 1
ATOM 1241 N N . VAL A 1 155 ? -7.376 -4.459 5.113 1.00 92.31 155 VAL A N 1
ATOM 1242 C CA . VAL A 1 155 ? -6.785 -4.277 6.442 1.00 92.31 155 VAL A CA 1
ATOM 1243 C C . VAL A 1 155 ? -6.302 -5.618 6.996 1.00 92.31 155 VAL A C 1
ATOM 1245 O O . VAL A 1 155 ? -5.163 -5.711 7.447 1.00 92.31 155 VAL A O 1
ATOM 1248 N N . GLU A 1 156 ? -7.117 -6.668 6.902 1.00 93.00 156 GLU A N 1
ATOM 1249 C CA . GLU A 1 156 ? -6.752 -8.024 7.324 1.00 93.00 156 GLU A CA 1
ATOM 1250 C C . GLU A 1 156 ? -5.535 -8.557 6.558 1.00 93.00 156 GLU A C 1
ATOM 1252 O O . GLU A 1 156 ? -4.591 -9.053 7.175 1.00 93.00 156 GLU A O 1
ATOM 1257 N N . ALA A 1 157 ? -5.511 -8.399 5.231 1.00 92.50 157 ALA A N 1
ATOM 1258 C CA . ALA A 1 157 ? -4.382 -8.812 4.402 1.00 92.50 157 ALA A CA 1
ATOM 1259 C C . ALA A 1 157 ? -3.099 -8.030 4.733 1.00 92.50 157 ALA A C 1
ATOM 1261 O O . ALA A 1 157 ? -2.024 -8.623 4.822 1.00 92.50 157 ALA A O 1
ATOM 1262 N N . ALA A 1 158 ? -3.201 -6.718 4.974 1.00 94.31 158 ALA A N 1
ATOM 1263 C CA . ALA A 1 158 ? -2.055 -5.885 5.328 1.00 94.31 158 ALA A CA 1
ATOM 1264 C C . ALA A 1 158 ? -1.467 -6.277 6.694 1.00 94.31 158 ALA A C 1
ATOM 1266 O O . ALA A 1 158 ? -0.261 -6.479 6.817 1.00 94.31 158 ALA A O 1
ATOM 1267 N N . ILE A 1 159 ? -2.312 -6.431 7.716 1.00 94.94 159 ILE A N 1
ATOM 1268 C CA . ILE A 1 159 ? -1.891 -6.833 9.070 1.00 94.94 159 ILE A CA 1
ATOM 1269 C C . ILE A 1 159 ? -1.338 -8.266 9.077 1.00 94.94 159 ILE A C 1
ATOM 1271 O O . ILE A 1 159 ? -0.450 -8.590 9.866 1.00 94.94 159 ILE A O 1
ATOM 1275 N N . GLY A 1 160 ? -1.866 -9.132 8.209 1.00 94.50 160 GLY A N 1
ATOM 1276 C CA . GLY A 1 160 ? -1.450 -10.524 8.058 1.00 94.50 160 GLY A CA 1
ATOM 1277 C C . GLY A 1 160 ? -0.237 -10.749 7.153 1.00 94.50 160 GLY A C 1
ATOM 1278 O O . GLY A 1 160 ? 0.143 -11.903 6.959 1.00 94.50 160 GLY A O 1
ATOM 1279 N N . HIS A 1 161 ? 0.361 -9.698 6.589 1.00 95.00 161 HIS A N 1
ATOM 1280 C CA . HIS A 1 161 ? 1.438 -9.839 5.614 1.00 95.00 161 HIS A CA 1
ATOM 1281 C C . HIS A 1 161 ? 2.719 -10.409 6.249 1.00 95.00 161 HIS A C 1
ATOM 1283 O O . HIS A 1 161 ? 3.264 -9.847 7.199 1.00 95.00 161 HIS A O 1
ATOM 1289 N N . THR A 1 162 ? 3.261 -11.485 5.676 1.00 94.38 162 THR A N 1
ATOM 1290 C CA . THR A 1 162 ? 4.384 -12.265 6.245 1.00 94.38 162 THR A CA 1
ATOM 1291 C C . THR A 1 162 ? 5.680 -11.464 6.402 1.00 94.38 162 THR A C 1
ATOM 1293 O O . THR A 1 162 ? 6.434 -11.655 7.350 1.00 94.38 162 THR A O 1
ATOM 1296 N N . CYS A 1 163 ? 5.943 -10.496 5.519 1.00 92.38 163 CYS A N 1
ATOM 1297 C CA . CYS A 1 163 ? 7.099 -9.592 5.636 1.00 92.38 163 CYS A CA 1
ATOM 1298 C C . CYS A 1 163 ? 7.064 -8.643 6.855 1.00 92.38 163 CYS A C 1
ATOM 1300 O O . CYS A 1 163 ? 8.011 -7.875 7.047 1.00 92.38 163 CYS A O 1
ATOM 1302 N N . CYS A 1 164 ? 5.987 -8.660 7.643 1.00 95.62 164 CYS A N 1
ATOM 1303 C CA . CYS A 1 164 ? 5.737 -7.734 8.746 1.00 95.62 164 CYS A CA 1
ATOM 1304 C C . CYS A 1 164 ? 5.544 -8.448 10.098 1.00 95.62 164 CYS A C 1
ATOM 1306 O O . CYS A 1 164 ? 5.040 -7.836 11.040 1.00 95.62 164 CYS A O 1
ATOM 1308 N N . ASP A 1 165 ? 5.931 -9.726 10.208 1.00 94.94 165 ASP A N 1
ATOM 1309 C CA . ASP A 1 165 ? 5.711 -10.546 11.410 1.00 94.94 165 ASP A CA 1
ATOM 1310 C C . ASP A 1 165 ? 6.338 -9.954 12.682 1.00 94.94 165 ASP A C 1
ATOM 1312 O O . ASP A 1 165 ? 5.749 -10.046 13.758 1.00 94.94 165 ASP A O 1
ATOM 1316 N N . ASP A 1 166 ? 7.493 -9.295 12.582 1.00 94.62 166 ASP A N 1
ATOM 1317 C CA . ASP A 1 166 ? 8.118 -8.622 13.725 1.00 94.62 166 ASP A CA 1
ATOM 1318 C C . ASP A 1 166 ? 7.258 -7.459 14.246 1.00 94.62 166 ASP A C 1
ATOM 1320 O O . ASP A 1 166 ? 7.021 -7.356 15.446 1.00 94.62 166 ASP A O 1
ATOM 1324 N N . LEU A 1 167 ? 6.691 -6.647 13.348 1.00 95.50 167 LEU A N 1
ATOM 1325 C CA . LEU A 1 167 ? 5.756 -5.576 13.722 1.00 95.50 167 LEU A CA 1
ATOM 1326 C C . LEU A 1 167 ? 4.441 -6.116 14.281 1.00 95.50 167 LEU A C 1
ATOM 1328 O O . LEU A 1 167 ? 3.812 -5.480 15.126 1.00 95.50 167 LEU A O 1
ATOM 1332 N N . LYS A 1 168 ? 4.006 -7.284 13.803 1.00 95.31 168 LYS A N 1
ATOM 1333 C CA . LYS A 1 168 ? 2.827 -7.962 14.337 1.00 95.31 168 LYS A CA 1
ATOM 1334 C C . LYS A 1 168 ? 3.062 -8.392 15.782 1.00 95.31 168 LYS A C 1
ATOM 1336 O O . LYS A 1 168 ? 2.178 -8.203 16.614 1.00 95.31 168 LYS A O 1
ATOM 1341 N N . VAL A 1 169 ? 4.248 -8.918 16.086 1.00 95.62 169 VAL A N 1
ATOM 1342 C CA . VAL A 1 169 ? 4.655 -9.242 17.459 1.00 95.62 169 VAL A CA 1
ATOM 1343 C C . VAL A 1 169 ? 4.684 -7.983 18.327 1.00 95.62 169 VAL A C 1
ATOM 1345 O O . VAL A 1 169 ? 4.073 -7.990 19.393 1.00 95.62 169 VAL A O 1
ATOM 1348 N N . ASP A 1 170 ? 5.298 -6.892 17.858 1.00 94.75 170 ASP A N 1
ATOM 1349 C CA . ASP A 1 170 ? 5.341 -5.620 18.597 1.00 94.75 170 ASP A CA 1
ATOM 1350 C C . ASP A 1 170 ? 3.929 -5.100 18.928 1.00 94.75 170 ASP A C 1
ATOM 1352 O O . ASP A 1 170 ? 3.641 -4.726 20.068 1.00 94.75 170 ASP A O 1
ATOM 1356 N N . MET A 1 171 ? 3.013 -5.158 17.955 1.00 94.69 171 MET A N 1
ATOM 1357 C CA . MET A 1 171 ? 1.616 -4.761 18.142 1.00 94.69 171 MET A CA 1
ATOM 1358 C C . MET A 1 171 ? 0.899 -5.634 19.182 1.00 94.69 171 MET A C 1
ATOM 1360 O O . MET A 1 171 ? 0.196 -5.108 20.046 1.00 94.69 171 MET A O 1
ATOM 1364 N N . VAL A 1 172 ? 1.078 -6.960 19.131 1.00 94.31 172 VAL A N 1
ATOM 1365 C CA . VAL A 1 172 ? 0.490 -7.886 20.117 1.00 94.31 172 VAL A CA 1
ATOM 1366 C C . VAL A 1 172 ? 1.026 -7.598 21.518 1.00 94.31 172 VAL A C 1
ATOM 1368 O O . VAL A 1 172 ? 0.234 -7.473 22.450 1.00 94.31 172 VAL A O 1
ATOM 1371 N N . ILE A 1 173 ? 2.339 -7.393 21.662 1.00 95.38 173 ILE A N 1
ATOM 1372 C CA . ILE A 1 173 ? 2.965 -7.035 22.942 1.00 95.38 173 ILE A CA 1
ATOM 1373 C C . ILE A 1 173 ? 2.362 -5.737 23.499 1.00 95.38 173 ILE A C 1
ATOM 1375 O O . ILE A 1 173 ? 2.064 -5.655 24.694 1.00 95.38 173 ILE A O 1
ATOM 1379 N N . CYS A 1 174 ? 2.147 -4.722 22.654 1.00 94.81 174 CYS A N 1
ATOM 1380 C CA . CYS A 1 174 ? 1.502 -3.485 23.091 1.00 94.81 174 CYS A CA 1
ATOM 1381 C C . CYS A 1 174 ? 0.063 -3.728 23.573 1.00 94.81 174 CYS A C 1
ATOM 1383 O O . CYS A 1 174 ? -0.321 -3.256 24.648 1.00 94.81 174 CYS A O 1
ATOM 1385 N N . LEU A 1 175 ? -0.729 -4.486 22.808 1.00 94.00 175 LEU A N 1
ATOM 1386 C CA . LEU A 1 175 ? -2.120 -4.786 23.149 1.00 94.00 175 LEU A CA 1
ATOM 1387 C C . LEU A 1 175 ? -2.245 -5.559 24.465 1.00 94.00 175 LEU A C 1
ATOM 1389 O O . LEU A 1 175 ? -3.114 -5.229 25.274 1.00 94.00 175 LEU A O 1
ATOM 1393 N N . GLU A 1 176 ? -1.375 -6.544 24.698 1.00 94.69 176 GLU A N 1
ATOM 1394 C CA . GLU A 1 176 ? -1.329 -7.325 25.939 1.00 94.69 176 GLU A CA 1
ATOM 1395 C C . GLU A 1 176 ? -0.987 -6.444 27.142 1.00 94.69 176 GLU A C 1
ATOM 1397 O O . GLU A 1 176 ? -1.674 -6.489 28.168 1.00 94.69 176 GLU A O 1
ATOM 1402 N N . LYS A 1 177 ? 0.020 -5.576 26.992 1.00 95.12 177 LYS A N 1
ATOM 1403 C CA . LYS A 1 177 ? 0.453 -4.633 28.031 1.00 95.12 177 LYS A CA 1
ATOM 1404 C C . LYS A 1 177 ? -0.656 -3.670 28.468 1.00 95.12 177 LYS A C 1
ATOM 1406 O O . LYS A 1 177 ? -0.659 -3.229 29.614 1.00 95.12 177 LYS A O 1
ATOM 1411 N N . HIS A 1 178 ? -1.582 -3.344 27.569 1.00 92.94 178 HIS A N 1
ATOM 1412 C CA . HIS A 1 178 ? -2.694 -2.425 27.817 1.00 92.94 178 HIS A CA 1
ATOM 1413 C C . HIS A 1 178 ? -4.066 -3.125 27.811 1.00 92.94 178 HIS A C 1
ATOM 1415 O O . HIS A 1 178 ? -5.089 -2.471 27.640 1.00 92.94 178 HIS A O 1
ATOM 1421 N N . SER A 1 179 ? -4.106 -4.447 28.009 1.00 89.69 179 SER A N 1
ATOM 1422 C CA . SER A 1 179 ? -5.314 -5.283 27.870 1.00 89.69 179 SER A CA 1
ATOM 1423 C C . SER A 1 179 ? -6.501 -4.882 28.754 1.00 89.69 179 SER A C 1
ATOM 1425 O O . SER A 1 179 ? -7.648 -5.100 28.367 1.00 89.69 179 SER A O 1
ATOM 1427 N N . GLU A 1 180 ? -6.247 -4.266 29.908 1.00 90.31 180 GLU A N 1
ATOM 1428 C CA . GLU A 1 180 ? -7.284 -3.862 30.867 1.00 90.31 180 GLU A CA 1
ATOM 1429 C C . GLU A 1 180 ? -7.966 -2.525 30.521 1.00 90.31 180 GLU A C 1
ATOM 1431 O O . GLU A 1 180 ? -9.043 -2.234 31.042 1.00 90.31 180 GLU A O 1
ATOM 1436 N N . ASP A 1 181 ? -7.380 -1.714 29.630 1.00 89.75 181 ASP A N 1
ATOM 1437 C CA . ASP A 1 181 ? -7.907 -0.397 29.263 1.00 89.75 181 ASP A CA 1
ATOM 1438 C C . ASP A 1 181 ? -7.893 -0.182 27.745 1.00 89.75 181 ASP A C 1
ATOM 1440 O O . ASP A 1 181 ? -6.877 0.130 27.120 1.00 89.75 181 ASP A O 1
ATOM 1444 N N . ARG A 1 182 ? -9.085 -0.258 27.149 1.00 84.88 182 ARG A N 1
ATOM 1445 C CA . ARG A 1 182 ? -9.296 -0.013 25.720 1.00 84.88 182 ARG A CA 1
ATOM 1446 C C . ARG A 1 182 ? -8.846 1.385 25.274 1.00 84.88 182 ARG A C 1
ATOM 1448 O O . ARG A 1 182 ? -8.318 1.525 24.175 1.00 84.88 182 ARG A O 1
ATOM 1455 N N . LYS A 1 183 ? -9.023 2.424 26.098 1.00 86.38 183 LYS A N 1
ATOM 1456 C CA . LYS A 1 183 ? -8.558 3.778 25.747 1.00 86.38 183 LYS A CA 1
ATOM 1457 C C . LYS A 1 183 ? -7.036 3.855 25.771 1.00 86.38 183 LYS A C 1
ATOM 1459 O O . LYS A 1 183 ? -6.446 4.539 24.932 1.00 86.38 183 LYS A O 1
ATOM 1464 N N . ALA A 1 184 ? -6.399 3.136 26.693 1.00 81.25 184 ALA A N 1
ATOM 1465 C CA . ALA A 1 184 ? -4.948 3.004 26.721 1.00 81.25 184 ALA A CA 1
ATOM 1466 C C . ALA A 1 184 ? -4.434 2.273 25.470 1.00 81.25 184 ALA A C 1
ATOM 1468 O O . ALA A 1 184 ? -3.472 2.742 24.867 1.00 81.25 184 ALA A O 1
ATOM 1469 N N . GLN A 1 185 ? -5.102 1.209 25.010 1.00 86.56 185 GLN A N 1
ATOM 1470 C CA . GLN A 1 185 ? -4.756 0.543 23.742 1.00 86.56 185 GLN A CA 1
ATOM 1471 C C . GLN A 1 185 ? -4.836 1.503 22.548 1.00 86.56 185 GLN A C 1
ATOM 1473 O O . GLN A 1 185 ? -3.877 1.627 21.787 1.00 86.56 185 GLN A O 1
ATOM 1478 N N . GLU A 1 186 ? -5.949 2.232 22.417 1.00 84.25 186 GLU A N 1
ATOM 1479 C CA . GLU A 1 186 ? -6.160 3.215 21.344 1.00 84.25 186 GLU A CA 1
ATOM 1480 C C . GLU A 1 186 ? -5.174 4.394 21.416 1.00 84.25 186 GLU A C 1
ATOM 1482 O O . GLU A 1 186 ? -4.901 5.036 20.410 1.00 84.25 186 GLU A O 1
ATOM 1487 N N . THR A 1 187 ? -4.597 4.693 22.579 1.00 88.00 187 THR A N 1
ATOM 1488 C CA . THR A 1 187 ? -3.626 5.790 22.710 1.00 88.00 187 THR A CA 1
ATOM 1489 C C . THR A 1 187 ? -2.194 5.313 22.482 1.00 88.00 187 THR A C 1
ATOM 1491 O O . THR A 1 187 ? -1.412 5.978 21.803 1.00 88.00 187 THR A O 1
ATOM 1494 N N . HIS A 1 188 ? -1.830 4.163 23.049 1.00 88.81 188 HIS A N 1
ATOM 1495 C CA . HIS A 1 188 ? -0.444 3.705 23.101 1.00 88.81 188 HIS A CA 1
ATOM 1496 C C . HIS A 1 188 ? -0.060 2.810 21.924 1.00 88.81 188 HIS A C 1
ATOM 1498 O O . HIS A 1 188 ? 1.075 2.897 21.461 1.00 88.81 188 HIS A O 1
ATOM 1504 N N . CYS A 1 189 ? -0.993 2.018 21.391 1.00 94.00 189 CYS A N 1
ATOM 1505 C CA . CYS A 1 189 ? -0.685 1.018 20.365 1.00 94.00 189 CYS A CA 1
ATOM 1506 C C . CYS A 1 189 ? -0.945 1.501 18.936 1.00 94.00 189 CYS A C 1
ATOM 1508 O O . CYS A 1 189 ? -0.615 0.806 17.979 1.00 94.00 189 CYS A O 1
ATOM 1510 N N . MET A 1 190 ? -1.483 2.711 18.747 1.00 92.12 190 MET A N 1
ATOM 1511 C CA . MET A 1 190 ? -1.772 3.228 17.402 1.00 92.12 190 MET A CA 1
ATOM 1512 C C . MET A 1 190 ? -0.523 3.429 16.546 1.00 92.12 190 MET A C 1
ATOM 1514 O O . MET A 1 190 ? -0.593 3.308 15.326 1.00 92.12 190 MET A O 1
ATOM 1518 N N . ARG A 1 191 ? 0.627 3.714 17.164 1.00 92.06 191 ARG A N 1
ATOM 1519 C CA . ARG A 1 191 ? 1.898 3.822 16.438 1.00 92.06 191 ARG A CA 1
ATOM 1520 C C . ARG A 1 191 ? 2.356 2.472 15.889 1.00 92.06 191 ARG A C 1
ATOM 1522 O O . ARG A 1 191 ? 2.796 2.404 14.739 1.00 92.06 191 ARG A O 1
ATOM 1529 N N . ASP A 1 192 ? 2.219 1.418 16.685 1.00 94.25 192 ASP A N 1
ATOM 1530 C CA . ASP A 1 192 ? 2.580 0.059 16.280 1.00 94.25 192 ASP A CA 1
ATOM 1531 C C . ASP A 1 192 ? 1.596 -0.450 15.220 1.00 94.25 192 ASP A C 1
ATOM 1533 O O . ASP A 1 192 ? 2.014 -0.964 14.182 1.00 94.25 192 ASP A O 1
ATOM 1537 N N . TYR A 1 193 ? 0.301 -0.160 15.400 1.00 94.44 193 TYR A N 1
ATOM 1538 C CA . TYR A 1 193 ? -0.742 -0.428 14.411 1.00 94.44 193 TYR A CA 1
ATOM 1539 C C . TYR A 1 193 ? -0.446 0.237 13.062 1.00 94.44 193 TYR A C 1
ATOM 1541 O O . TYR A 1 193 ? -0.469 -0.428 12.028 1.00 94.44 193 TYR A O 1
ATOM 1549 N N . TYR A 1 194 ? -0.138 1.537 13.045 1.00 94.50 194 TYR A N 1
ATOM 1550 C CA . TYR A 1 194 ? 0.174 2.242 11.802 1.00 94.50 194 TYR A CA 1
ATOM 1551 C C . TYR A 1 194 ? 1.473 1.760 11.160 1.00 94.50 194 TYR A C 1
ATOM 1553 O O . TYR A 1 194 ? 1.522 1.609 9.938 1.00 94.50 194 TYR A O 1
ATOM 1561 N N . SER A 1 195 ? 2.485 1.415 11.956 1.00 95.00 195 SER A N 1
ATOM 1562 C CA . SER A 1 195 ? 3.716 0.833 11.423 1.00 95.00 195 SER A CA 1
ATOM 1563 C C . SER A 1 195 ? 3.461 -0.518 10.752 1.00 95.00 195 SER A C 1
ATOM 1565 O O . SER A 1 195 ? 3.960 -0.748 9.646 1.00 95.00 195 SER A O 1
ATOM 1567 N N . LEU A 1 196 ? 2.652 -1.379 11.376 1.00 96.56 196 LEU A N 1
ATOM 1568 C CA . LEU A 1 196 ? 2.229 -2.664 10.820 1.00 96.56 196 LEU A CA 1
ATOM 1569 C C . LEU A 1 196 ? 1.402 -2.479 9.540 1.00 96.56 196 LEU A C 1
ATOM 1571 O O . LEU A 1 196 ? 1.735 -3.055 8.505 1.00 96.56 196 LEU A O 1
ATOM 1575 N N . MET A 1 197 ? 0.392 -1.606 9.573 1.00 96.12 197 MET A N 1
ATOM 1576 C CA . MET A 1 197 ? -0.439 -1.271 8.412 1.00 96.12 197 MET A CA 1
ATOM 1577 C C . MET A 1 197 ? 0.385 -0.729 7.242 1.00 96.12 197 MET A C 1
ATOM 1579 O O . MET A 1 197 ? 0.211 -1.173 6.108 1.00 96.12 197 MET A O 1
ATOM 1583 N N . ARG A 1 198 ? 1.311 0.204 7.498 1.00 96.25 198 ARG A N 1
ATOM 1584 C CA . ARG A 1 198 ? 2.228 0.742 6.482 1.00 96.25 198 ARG A CA 1
ATOM 1585 C C . ARG A 1 198 ? 3.054 -0.374 5.852 1.00 96.25 198 ARG A C 1
ATOM 1587 O O . ARG A 1 198 ? 3.141 -0.435 4.628 1.00 96.25 198 ARG A O 1
ATOM 1594 N N . CYS A 1 199 ? 3.646 -1.242 6.673 1.00 96.75 199 CYS A N 1
ATOM 1595 C CA . CYS A 1 199 ? 4.433 -2.370 6.188 1.00 96.75 199 CYS A CA 1
ATOM 1596 C C . CYS A 1 199 ? 3.605 -3.267 5.260 1.00 96.75 199 CYS A C 1
ATOM 1598 O O . CYS A 1 199 ? 4.023 -3.519 4.128 1.00 96.75 199 CYS A O 1
ATOM 1600 N N . GLY A 1 200 ? 2.419 -3.688 5.706 1.00 95.69 200 GLY A N 1
ATOM 1601 C CA . GLY A 1 200 ? 1.531 -4.552 4.934 1.00 95.69 200 GLY A CA 1
ATOM 1602 C C . GLY A 1 200 ? 1.112 -3.930 3.608 1.00 95.69 200 GLY A C 1
ATOM 1603 O O . GLY A 1 200 ? 1.326 -4.516 2.551 1.00 95.69 200 GLY A O 1
ATOM 1604 N N . LEU A 1 201 ? 0.598 -2.699 3.642 1.00 94.88 201 LEU A N 1
ATOM 1605 C CA . LEU A 1 201 ? 0.129 -1.999 2.443 1.00 94.88 201 LEU A CA 1
ATOM 1606 C C . LEU A 1 201 ? 1.246 -1.729 1.430 1.00 94.88 201 LEU A C 1
ATOM 1608 O O . LEU A 1 201 ? 1.004 -1.799 0.226 1.00 94.88 201 LEU A O 1
ATOM 1612 N N . ASN A 1 202 ? 2.461 -1.421 1.894 1.00 95.00 202 ASN A N 1
ATOM 1613 C CA . ASN A 1 202 ? 3.602 -1.214 1.005 1.00 95.00 202 ASN A CA 1
ATOM 1614 C C . ASN A 1 202 ? 3.989 -2.507 0.281 1.00 95.00 202 ASN A C 1
ATOM 1616 O O . ASN A 1 202 ? 4.218 -2.458 -0.925 1.00 95.00 202 ASN A O 1
ATOM 1620 N N . ASN A 1 203 ? 4.031 -3.644 0.985 1.00 93.81 203 ASN A N 1
ATOM 1621 C CA . ASN A 1 203 ? 4.350 -4.925 0.354 1.00 93.81 203 ASN A CA 1
ATOM 1622 C C . ASN A 1 203 ? 3.223 -5.396 -0.571 1.00 93.81 203 ASN A C 1
ATOM 1624 O O . ASN A 1 203 ? 3.498 -5.730 -1.716 1.00 93.81 203 ASN A O 1
ATOM 1628 N N . MET A 1 204 ? 1.957 -5.303 -0.152 1.00 92.06 204 MET A N 1
ATOM 1629 C CA . MET A 1 204 ? 0.817 -5.631 -1.020 1.00 92.06 204 MET A CA 1
ATOM 1630 C C . MET A 1 204 ? 0.828 -4.818 -2.321 1.00 92.06 204 MET A C 1
ATOM 1632 O O . MET A 1 204 ? 0.559 -5.349 -3.399 1.00 92.06 204 MET A O 1
ATOM 1636 N N . PHE A 1 205 ? 1.132 -3.518 -2.237 1.00 88.81 205 PHE A N 1
ATOM 1637 C CA . PHE A 1 205 ? 1.241 -2.672 -3.423 1.00 88.81 205 PHE A CA 1
ATOM 1638 C C . PHE A 1 205 ? 2.432 -3.060 -4.307 1.00 88.81 205 PHE A C 1
ATOM 1640 O O . PHE A 1 205 ? 2.288 -3.094 -5.527 1.00 88.81 205 PHE A O 1
ATOM 1647 N N . ASP A 1 206 ? 3.591 -3.350 -3.711 1.00 89.81 206 ASP A N 1
ATOM 1648 C CA . ASP A 1 206 ? 4.788 -3.786 -4.438 1.00 89.81 206 ASP A CA 1
ATOM 1649 C C . ASP A 1 206 ? 4.550 -5.114 -5.170 1.00 89.81 206 ASP A C 1
ATOM 1651 O O . ASP A 1 206 ? 4.821 -5.214 -6.365 1.00 89.81 206 ASP A O 1
ATOM 1655 N N . GLU A 1 207 ? 3.944 -6.098 -4.502 1.00 88.31 207 GLU A N 1
ATOM 1656 C CA . GLU A 1 207 ? 3.556 -7.383 -5.092 1.00 88.31 207 GLU A CA 1
ATOM 1657 C C . GLU A 1 207 ? 2.588 -7.206 -6.265 1.00 88.31 207 GLU A C 1
ATOM 1659 O O . GLU A 1 207 ? 2.798 -7.766 -7.345 1.00 88.31 207 GLU A O 1
ATOM 1664 N N . TYR A 1 208 ? 1.546 -6.390 -6.075 1.00 83.56 208 TYR A N 1
ATOM 1665 C CA . TYR A 1 208 ? 0.602 -6.054 -7.136 1.00 83.56 208 TYR A CA 1
ATOM 1666 C C . TYR A 1 208 ? 1.313 -5.404 -8.328 1.00 83.56 208 TYR A C 1
ATOM 1668 O O . TYR A 1 208 ? 1.151 -5.844 -9.469 1.00 83.56 208 TYR A O 1
ATOM 1676 N N . TRP A 1 209 ? 2.130 -4.378 -8.079 1.00 83.31 209 TRP A N 1
ATOM 1677 C CA . TRP A 1 209 ? 2.819 -3.644 -9.134 1.00 83.31 209 TRP A CA 1
ATOM 1678 C C . TRP A 1 209 ? 3.799 -4.535 -9.900 1.00 83.31 209 TRP A C 1
ATOM 1680 O O . TRP A 1 209 ? 3.812 -4.503 -11.132 1.00 83.31 209 TRP A O 1
ATOM 1690 N N . ARG A 1 210 ? 4.571 -5.377 -9.206 1.00 84.75 210 ARG A N 1
ATOM 1691 C CA . ARG A 1 210 ? 5.480 -6.351 -9.831 1.00 84.75 210 ARG A CA 1
ATOM 1692 C C . ARG A 1 210 ? 4.733 -7.336 -10.711 1.00 84.75 210 ARG A C 1
ATOM 1694 O O . ARG A 1 210 ? 5.141 -7.579 -11.843 1.00 84.75 210 ARG A O 1
ATOM 1701 N N . LYS A 1 211 ? 3.603 -7.852 -10.224 1.00 82.25 211 LYS A N 1
ATOM 1702 C CA . LYS A 1 211 ? 2.764 -8.783 -10.982 1.00 82.25 211 LYS A CA 1
ATOM 1703 C C . LYS A 1 211 ? 2.238 -8.158 -12.274 1.00 82.25 211 LYS A C 1
ATOM 1705 O O . LYS A 1 211 ? 2.273 -8.812 -13.310 1.00 82.25 211 LYS A O 1
ATOM 1710 N N . VAL A 1 212 ? 1.769 -6.911 -12.223 1.00 73.44 212 VAL A N 1
ATOM 1711 C CA . VAL A 1 212 ? 1.208 -6.221 -13.399 1.00 73.44 212 VAL A CA 1
ATOM 1712 C C . VAL A 1 212 ? 2.296 -5.759 -14.372 1.00 73.44 212 VAL A C 1
ATOM 1714 O O . VAL A 1 212 ? 2.097 -5.813 -15.581 1.00 73.44 212 VAL A O 1
ATOM 1717 N N . SER A 1 213 ? 3.452 -5.326 -13.870 1.00 75.44 213 SER A N 1
ATOM 1718 C CA . SER A 1 213 ? 4.570 -4.866 -14.709 1.00 75.44 213 SER A CA 1
ATOM 1719 C C . SER A 1 213 ? 5.426 -5.998 -15.280 1.00 75.44 213 SER A C 1
ATOM 1721 O O . SER A 1 213 ? 6.217 -5.757 -16.187 1.00 75.44 213 SER A O 1
ATOM 1723 N N . GLY A 1 214 ? 5.302 -7.217 -14.747 1.00 79.31 214 GLY A N 1
ATOM 1724 C CA . GLY A 1 214 ? 6.228 -8.310 -15.040 1.00 79.31 214 GLY A CA 1
ATOM 1725 C C . GLY A 1 214 ? 7.624 -8.091 -14.449 1.00 79.31 214 GLY A C 1
ATOM 1726 O O . GLY A 1 214 ? 8.550 -8.805 -14.826 1.00 79.31 214 GLY A O 1
ATOM 1727 N N . PHE A 1 215 ? 7.779 -7.119 -13.541 1.00 81.56 215 PHE A N 1
ATOM 1728 C CA . PHE A 1 215 ? 9.055 -6.777 -12.926 1.00 81.56 215 PHE A CA 1
ATOM 1729 C C . PHE A 1 215 ? 9.549 -7.932 -12.053 1.00 81.56 215 PHE A C 1
ATOM 1731 O O . PHE A 1 215 ? 8.944 -8.277 -11.030 1.00 81.56 215 PHE A O 1
ATOM 1738 N N . GLY A 1 216 ? 10.661 -8.530 -12.468 1.00 85.31 216 GLY A N 1
ATOM 1739 C CA . GLY A 1 216 ? 11.212 -9.736 -11.870 1.00 85.31 216 GLY A CA 1
ATOM 1740 C C . GLY A 1 216 ? 12.638 -9.562 -11.364 1.00 85.31 216 GLY A C 1
ATOM 1741 O O . GLY A 1 216 ? 13.197 -8.470 -11.291 1.00 85.31 216 GLY A O 1
ATOM 1742 N N . THR A 1 217 ? 13.264 -10.687 -11.028 1.00 82.94 217 THR A N 1
ATOM 1743 C CA . THR A 1 217 ? 14.633 -10.719 -10.496 1.00 82.94 217 THR A CA 1
ATOM 1744 C C . THR A 1 217 ? 15.659 -10.142 -11.476 1.00 82.94 217 THR A C 1
ATOM 1746 O O . THR A 1 217 ? 16.637 -9.536 -11.049 1.00 82.94 217 THR A O 1
ATOM 1749 N N . ALA A 1 218 ? 15.438 -10.289 -12.786 1.00 83.50 218 ALA A N 1
ATOM 1750 C CA . ALA A 1 218 ? 16.322 -9.711 -13.795 1.00 83.50 218 ALA A CA 1
ATOM 1751 C C . ALA A 1 218 ? 16.331 -8.179 -13.753 1.00 83.50 218 ALA A C 1
ATOM 1753 O O . ALA A 1 218 ? 17.398 -7.566 -13.813 1.00 83.50 218 ALA A O 1
ATOM 1754 N N . ASP A 1 219 ? 15.163 -7.567 -13.567 1.00 86.19 219 ASP A N 1
ATOM 1755 C CA . ASP A 1 219 ? 15.041 -6.119 -13.430 1.00 86.19 219 ASP A CA 1
ATOM 1756 C C . ASP A 1 219 ? 15.647 -5.628 -12.109 1.00 86.19 219 ASP A C 1
ATOM 1758 O O . ASP A 1 219 ? 16.333 -4.608 -12.077 1.00 86.19 219 ASP A O 1
ATOM 1762 N N . GLU A 1 220 ? 15.477 -6.384 -11.018 1.00 87.19 220 GLU A N 1
ATOM 1763 C CA . GLU A 1 220 ? 16.146 -6.096 -9.742 1.00 87.19 220 GLU A CA 1
ATOM 1764 C C . GLU A 1 220 ? 17.667 -6.099 -9.868 1.00 87.19 220 GLU A C 1
ATOM 1766 O O . GLU A 1 220 ? 18.338 -5.209 -9.341 1.00 87.19 220 GLU A O 1
ATOM 1771 N N . MET A 1 221 ? 18.217 -7.085 -10.573 1.00 85.31 221 MET A N 1
ATOM 1772 C CA . MET A 1 221 ? 19.653 -7.171 -10.808 1.00 85.31 221 MET A CA 1
ATOM 1773 C C . MET A 1 221 ? 20.143 -6.005 -11.661 1.00 85.31 221 MET A C 1
ATOM 1775 O O . MET A 1 221 ? 21.169 -5.403 -11.344 1.00 85.31 221 MET A O 1
ATOM 1779 N N . HIS A 1 222 ? 19.377 -5.615 -12.680 1.00 84.88 222 HIS A N 1
ATOM 1780 C CA . HIS A 1 222 ? 19.692 -4.425 -13.458 1.00 84.88 222 HIS A CA 1
ATOM 1781 C C . HIS A 1 222 ? 19.719 -3.159 -12.583 1.00 84.88 222 HIS A C 1
ATOM 1783 O O . HIS A 1 222 ? 20.666 -2.375 -12.659 1.00 84.88 222 HIS A O 1
ATOM 1789 N N . LEU A 1 223 ? 18.736 -2.972 -11.692 1.00 86.06 223 LEU A N 1
ATOM 1790 C CA . LEU A 1 223 ? 18.733 -1.848 -10.747 1.00 86.06 223 LEU A CA 1
ATOM 1791 C C . LEU A 1 223 ? 19.936 -1.880 -9.798 1.00 86.06 223 LEU A C 1
ATOM 1793 O O . LEU A 1 223 ? 20.533 -0.834 -9.529 1.00 86.06 223 LEU A O 1
ATOM 1797 N N . TYR A 1 224 ? 20.311 -3.061 -9.310 1.00 86.62 224 TYR A N 1
ATOM 1798 C CA . TYR A 1 224 ? 21.497 -3.234 -8.478 1.00 86.62 224 TYR A CA 1
ATOM 1799 C C . TYR A 1 224 ? 22.775 -2.806 -9.212 1.00 86.62 224 TYR A C 1
ATOM 1801 O O . TYR A 1 224 ? 23.574 -2.044 -8.662 1.00 86.62 224 TYR A O 1
ATOM 1809 N N . GLU A 1 225 ? 22.960 -3.238 -10.460 1.00 84.38 225 GLU A N 1
ATOM 1810 C CA . GLU A 1 225 ? 24.116 -2.864 -11.283 1.00 84.38 225 GLU A CA 1
ATOM 1811 C C . GLU A 1 225 ? 24.173 -1.352 -11.536 1.00 84.38 225 GLU A C 1
ATOM 1813 O O . GLU A 1 225 ? 25.228 -0.732 -11.369 1.00 84.38 225 GLU A O 1
ATOM 1818 N N . VAL A 1 226 ? 23.028 -0.735 -11.847 1.00 84.19 226 VAL A N 1
ATOM 1819 C CA . VAL A 1 226 ? 22.915 0.720 -12.023 1.00 84.19 226 VAL A CA 1
ATOM 1820 C C . VAL A 1 226 ? 23.275 1.468 -10.733 1.00 84.19 226 VAL A C 1
ATOM 1822 O O . VAL A 1 226 ? 24.006 2.463 -10.784 1.00 84.19 226 VAL A O 1
ATOM 1825 N N . GLU A 1 227 ? 22.815 0.999 -9.567 1.00 82.75 227 GLU A N 1
ATOM 1826 C CA . GL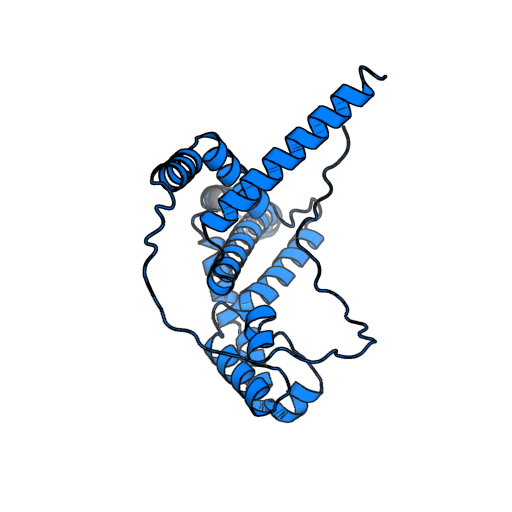U A 1 227 ? 23.152 1.607 -8.272 1.00 82.75 227 GLU A CA 1
ATOM 1827 C C . GLU A 1 227 ? 24.658 1.490 -7.975 1.00 82.75 227 GLU A C 1
ATOM 1829 O O . GLU A 1 227 ? 25.293 2.475 -7.580 1.00 82.75 227 GLU A O 1
ATOM 1834 N N . GLN A 1 228 ? 25.260 0.323 -8.230 1.00 83.19 228 GLN A N 1
ATOM 1835 C CA . GLN A 1 228 ? 26.702 0.109 -8.077 1.00 83.19 228 GLN A CA 1
ATOM 1836 C C . GLN A 1 228 ? 27.516 1.046 -8.969 1.00 83.19 228 GLN A C 1
ATOM 1838 O O . GLN A 1 228 ? 28.475 1.676 -8.513 1.00 83.19 228 GLN A O 1
ATOM 1843 N N . ASP A 1 229 ? 27.129 1.191 -10.232 1.00 76.38 229 ASP A N 1
ATOM 1844 C CA . ASP A 1 229 ? 27.826 2.067 -11.169 1.00 76.38 229 ASP A CA 1
ATOM 1845 C C . ASP A 1 229 ? 27.673 3.545 -10.811 1.00 76.38 229 ASP A C 1
ATOM 1847 O O . ASP A 1 229 ? 28.628 4.321 -10.934 1.00 76.38 229 ASP A O 1
ATOM 1851 N N . HIS A 1 230 ? 26.514 3.943 -10.290 1.00 75.81 230 HIS A N 1
ATOM 1852 C CA . HIS A 1 230 ? 26.325 5.278 -9.743 1.00 75.81 230 HIS A CA 1
ATOM 1853 C C . HIS A 1 230 ? 27.241 5.531 -8.533 1.00 75.81 230 HIS A C 1
ATOM 1855 O O . HIS A 1 230 ? 27.909 6.569 -8.476 1.00 75.81 230 HIS A O 1
ATOM 1861 N N . PHE A 1 231 ? 27.363 4.576 -7.603 1.00 74.62 231 PHE A N 1
ATOM 1862 C CA . PHE A 1 231 ? 28.297 4.699 -6.480 1.00 74.62 231 PHE A CA 1
ATOM 1863 C C . PHE A 1 231 ? 29.755 4.785 -6.930 1.00 74.62 231 PHE A C 1
ATOM 1865 O O . PHE A 1 231 ? 30.493 5.636 -6.425 1.00 74.62 231 PHE A O 1
ATOM 1872 N N . LYS A 1 232 ? 30.168 3.975 -7.912 1.00 74.12 232 LYS A N 1
ATOM 1873 C CA . LYS A 1 232 ? 31.518 4.050 -8.495 1.00 74.12 232 LYS A CA 1
ATOM 1874 C C . LYS A 1 232 ? 31.785 5.431 -9.095 1.00 74.12 232 LYS A C 1
ATOM 1876 O O . LYS A 1 232 ? 32.807 6.041 -8.783 1.00 74.12 232 LYS A O 1
ATOM 1881 N N . LYS A 1 233 ? 30.856 5.972 -9.892 1.00 76.62 233 LYS A N 1
ATOM 1882 C CA . LYS A 1 233 ? 30.977 7.318 -10.487 1.00 76.62 233 LYS A CA 1
ATOM 1883 C C . LYS A 1 233 ? 31.096 8.409 -9.420 1.00 76.62 233 LYS A C 1
ATOM 1885 O O . LYS A 1 233 ? 31.960 9.280 -9.529 1.00 76.62 233 LYS A O 1
ATOM 1890 N N . GLN A 1 234 ? 30.294 8.339 -8.356 1.00 71.88 234 GLN A N 1
ATOM 1891 C CA . GLN A 1 234 ? 30.396 9.279 -7.236 1.00 71.88 234 GLN A CA 1
ATOM 1892 C C . GLN A 1 234 ? 31.725 9.161 -6.479 1.00 71.88 234 GLN A C 1
ATOM 1894 O O . GLN A 1 234 ? 32.292 10.178 -6.078 1.00 71.88 234 GLN A O 1
ATOM 1899 N N . ALA A 1 235 ? 32.235 7.945 -6.273 1.00 69.62 235 ALA A N 1
ATOM 1900 C CA . ALA A 1 235 ? 33.519 7.721 -5.615 1.00 69.62 235 ALA A CA 1
ATOM 1901 C C . ALA A 1 235 ? 34.682 8.300 -6.434 1.00 69.62 235 ALA A C 1
ATOM 1903 O O . ALA A 1 235 ? 35.530 8.998 -5.879 1.00 69.62 235 ALA A O 1
ATOM 1904 N N . VAL A 1 236 ? 34.677 8.091 -7.756 1.00 74.31 236 VAL A N 1
ATOM 1905 C CA . VAL A 1 236 ? 35.665 8.675 -8.676 1.00 74.31 236 VAL A CA 1
ATOM 1906 C C . VAL A 1 236 ? 35.589 10.202 -8.668 1.00 74.31 236 VAL A C 1
ATOM 1908 O O . VAL A 1 236 ? 36.620 10.858 -8.558 1.00 74.31 236 VAL A O 1
ATOM 1911 N N . SER A 1 237 ? 34.385 10.782 -8.713 1.00 71.81 237 SER A N 1
ATOM 1912 C CA . SER A 1 237 ? 34.199 12.238 -8.622 1.00 71.81 237 SER A CA 1
ATOM 1913 C C . SER A 1 237 ? 34.749 12.812 -7.307 1.00 71.81 237 SER A C 1
ATOM 1915 O O . SER A 1 237 ? 35.479 13.801 -7.334 1.00 71.81 237 SER A O 1
ATOM 1917 N N . LYS A 1 238 ? 34.495 12.148 -6.169 1.00 73.25 238 LYS A N 1
ATOM 1918 C CA . LYS A 1 238 ? 35.032 12.543 -4.854 1.00 73.25 238 LYS A CA 1
ATOM 1919 C C . LYS A 1 238 ? 36.550 12.394 -4.745 1.00 73.25 238 LYS A C 1
ATOM 1921 O O . LYS A 1 238 ? 37.172 13.143 -3.995 1.00 73.25 238 LYS A O 1
ATOM 1926 N N . MET A 1 239 ? 37.146 11.418 -5.431 1.00 68.88 239 MET A N 1
ATOM 1927 C CA . MET A 1 239 ? 38.604 11.276 -5.490 1.00 68.88 239 MET A CA 1
ATOM 1928 C C . MET A 1 239 ? 39.223 12.381 -6.346 1.00 68.88 239 MET A C 1
ATOM 1930 O O . MET A 1 239 ? 40.127 13.060 -5.870 1.00 68.88 239 MET A O 1
ATOM 1934 N N . LYS A 1 240 ? 38.678 12.643 -7.540 1.00 72.31 240 LYS A N 1
ATOM 1935 C CA . LYS A 1 240 ? 39.126 13.748 -8.402 1.00 72.31 240 LYS A CA 1
ATOM 1936 C C . LYS A 1 240 ? 39.025 15.110 -7.711 1.00 72.31 240 LYS A C 1
ATOM 1938 O O . LYS A 1 240 ? 39.927 15.918 -7.844 1.00 72.31 240 LYS A O 1
ATOM 1943 N N . SER A 1 241 ? 37.989 15.350 -6.904 1.00 70.44 241 SER A N 1
ATOM 1944 C CA . SER A 1 241 ? 37.872 16.602 -6.141 1.00 70.44 241 SER A CA 1
ATOM 1945 C C . SER A 1 241 ? 38.854 16.723 -4.965 1.00 70.44 241 SER A C 1
ATOM 1947 O O . SER A 1 241 ? 39.042 17.820 -4.455 1.00 70.44 241 SER A O 1
ATOM 1949 N N . ARG A 1 242 ? 39.420 15.611 -4.467 1.00 65.44 242 ARG A N 1
ATOM 1950 C CA . ARG A 1 242 ? 40.389 15.608 -3.349 1.00 65.44 242 ARG A CA 1
ATOM 1951 C C . ARG A 1 242 ? 41.840 15.652 -3.805 1.00 65.44 242 ARG A C 1
ATOM 1953 O O . ARG A 1 242 ? 42.677 16.154 -3.068 1.00 65.44 242 ARG A O 1
ATOM 1960 N N . TYR A 1 243 ? 42.119 15.104 -4.978 1.00 65.75 243 TYR A N 1
ATOM 1961 C CA . TYR A 1 243 ? 43.454 15.012 -5.562 1.00 65.75 243 TYR A CA 1
ATOM 1962 C C . TYR A 1 243 ? 43.509 15.802 -6.870 1.00 65.75 243 TYR A C 1
ATOM 1964 O O . TYR A 1 243 ? 44.003 15.272 -7.855 1.00 65.75 243 TYR A O 1
ATOM 1972 N N . GLY A 1 244 ? 42.898 16.993 -6.884 1.00 57.25 244 GLY A N 1
ATOM 1973 C CA . GLY A 1 244 ? 42.665 17.788 -8.091 1.00 57.25 244 GLY A CA 1
ATOM 1974 C C . GLY A 1 244 ? 43.876 17.892 -9.017 1.00 57.25 244 GLY A C 1
ATOM 1975 O O . GLY A 1 244 ? 45.014 17.859 -8.547 1.00 57.25 244 GLY A O 1
ATOM 1976 N N . ASP A 1 245 ? 43.558 17.995 -10.311 1.00 49.31 245 ASP A N 1
ATOM 1977 C CA . ASP A 1 245 ? 44.469 18.354 -11.405 1.00 49.31 245 ASP A CA 1
ATOM 1978 C C . ASP A 1 245 ? 45.472 19.459 -11.023 1.00 49.31 245 ASP A C 1
ATOM 1980 O O . ASP A 1 245 ? 45.061 20.432 -10.341 1.00 49.31 245 ASP A O 1
#

Organism: Neobodo designis (NCBI:txid312471)

pLDDT: mean 73.93, std 23.26, range [23.36, 96.75]

Radius of gyration: 24.35 Å; chains: 1; bounding box: 68×40×77 Å

Secondary structure (DSSP, 8-state):
--------SPPPP---------------------------HHHHHHHHHHHT-HHHHHHHHHHHHHHHHTT--SSHHHHHHHHHHHHHHHHHHHTTHHHHHHHHHHHHHTTSS-HHHHHHH-S----HHHHHHSHHHHHHHHHHHT-HHHHHHHHHHHHT-GGGHHHHHHHHHHHHHTTT-HHHHHHHSHHHHHHHHHHHHHHHHHHHHHHHHT--HHHHHHHHHHHHHHHHHHHHHHHHTTS--

Foldseek 3Di:
DDDDDPDDDDDDDPDPDDDDDDDDDDDDDDDDDDDPDPPDPVVVVVVVVLLPDPVLVVVVVVVLVCLLCPQDDPDLVSLVVVLVVLLLVLLLFPPCPVLQVLLLVQCCVVVVDPPVVCLVPPSPPPDPVSCVRVVPSVVVSVCSSPDPVSSVVLLVQLLPPPSLVVLNVVLVVLCVVCVVDPVSNVVPNSVSSSSSSSSSSSVSVVVRVCVSVVPDSVNSSVVVVVVVVVVVVVVVVVVCVVVDD

Sequence (245 aa):
MSGFRASNYPTPPTSTLDEKPDKDTGLTLNMGNDKTSMMSNSSISRTYEAYNSKDFQKWQFKQAKILRERGKAEDMDREKSYIESMIRTVMRGYICHREVDEYSDCLVRRKLVDSSDLARAGPALNTRLAEQFCKSEVATYRQCMESKLNYETIVEAAIGHTCCDDLKVDMVICLEKHSEDRKAQETHCMRDYYSLMRCGLNNMFDEYWRKVSGFGTADEMHLYEVEQDHFKKQAVSKMKSRYGD